Protein AF-A0AAD9LD49-F1 (afdb_monomer)

Organism: NCBI:txid4793

pLDDT: mean 82.66, std 18.02, range [29.33, 96.19]

Structure (mmCIF, N/CA/C/O backbone):
data_AF-A0AAD9LD49-F1
#
_entry.id   AF-A0AAD9LD49-F1
#
loop_
_atom_site.group_PDB
_atom_site.id
_atom_site.type_symbol
_atom_site.label_atom_id
_atom_site.label_alt_id
_atom_site.label_comp_id
_atom_site.label_asym_id
_atom_site.label_entity_id
_atom_site.label_seq_id
_atom_site.pdbx_PDB_ins_code
_atom_site.Cartn_x
_atom_site.Cartn_y
_atom_site.Cartn_z
_atom_site.occupancy
_atom_site.B_iso_or_equiv
_atom_site.auth_seq_id
_atom_site.auth_comp_id
_atom_site.auth_asym_id
_atom_site.auth_atom_id
_atom_site.pdbx_PDB_model_num
ATOM 1 N N . MET A 1 1 ? -60.748 -1.758 44.533 1.00 43.50 1 MET A N 1
ATOM 2 C CA . MET A 1 1 ? -60.976 -0.618 45.444 1.00 43.50 1 MET A CA 1
ATOM 3 C C . MET A 1 1 ? -60.502 0.637 44.738 1.00 43.50 1 MET A C 1
ATOM 5 O O . MET A 1 1 ? -59.311 0.810 44.526 1.00 43.50 1 MET A O 1
ATOM 9 N N . THR A 1 2 ? -61.450 1.432 44.261 1.00 37.53 2 THR A N 1
ATOM 10 C CA . THR A 1 2 ? -61.246 2.637 43.449 1.00 37.53 2 THR A CA 1
ATOM 11 C C . THR A 1 2 ? -62.149 3.744 43.981 1.00 37.53 2 THR A C 1
ATOM 13 O O . THR A 1 2 ? -63.220 3.439 44.501 1.00 37.53 2 THR A O 1
ATOM 16 N N . LYS A 1 3 ? -61.736 4.989 43.680 1.00 31.00 3 LYS A N 1
ATOM 17 C CA . LYS A 1 3 ? -62.396 6.312 43.838 1.00 31.00 3 LYS A CA 1
ATOM 18 C C . LYS A 1 3 ? -61.985 7.036 45.134 1.00 31.00 3 LYS A C 1
ATOM 20 O O . LYS A 1 3 ? -62.147 6.483 46.208 1.00 31.00 3 LYS A O 1
ATOM 25 N N . ARG A 1 4 ? -61.182 8.116 45.064 1.00 35.34 4 ARG A N 1
ATOM 26 C CA . ARG A 1 4 ? -61.432 9.527 44.629 1.00 35.34 4 ARG A CA 1
ATOM 27 C C . ARG A 1 4 ? -62.441 10.275 45.516 1.00 35.34 4 ARG A C 1
ATOM 29 O O . ARG A 1 4 ? -63.457 9.679 45.845 1.00 35.34 4 ARG A O 1
ATOM 36 N N .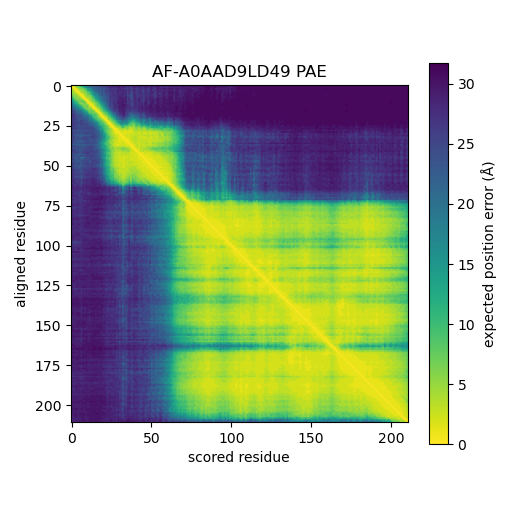 VAL A 1 5 ? -62.182 11.591 45.676 1.00 36.59 5 VAL A N 1
ATOM 37 C CA . VAL A 1 5 ? -63.105 12.772 45.728 1.00 36.59 5 VAL A CA 1
ATOM 38 C C . VAL A 1 5 ? -62.800 13.693 46.949 1.00 36.59 5 VAL A C 1
ATOM 40 O O . VAL A 1 5 ? -62.926 13.235 48.074 1.00 36.59 5 VAL A O 1
ATOM 43 N N . HIS A 1 6 ? -62.114 14.844 46.728 1.00 29.33 6 HIS A N 1
ATOM 44 C CA . HIS A 1 6 ? -62.531 16.293 46.838 1.00 29.33 6 HIS A CA 1
ATOM 45 C C . HIS A 1 6 ? -62.046 16.973 48.151 1.00 29.33 6 HIS A C 1
ATOM 47 O O . HIS A 1 6 ? -62.009 16.282 49.158 1.00 29.33 6 HIS A O 1
ATOM 53 N N . CYS A 1 7 ? -61.466 18.194 48.223 1.00 38.03 7 CYS A N 1
ATOM 54 C CA . CYS A 1 7 ? -61.910 19.574 47.854 1.00 38.03 7 CYS A CA 1
ATOM 55 C C . CYS A 1 7 ? -63.237 19.926 48.569 1.00 38.03 7 CYS A C 1
ATOM 57 O O . CYS A 1 7 ? -64.164 19.143 48.461 1.00 38.03 7 CYS A O 1
ATOM 59 N N . GLU A 1 8 ? -63.432 20.966 49.382 1.00 34.28 8 GLU A N 1
ATOM 60 C CA . GLU A 1 8 ? -63.038 22.383 49.359 1.00 34.28 8 GLU A CA 1
ATOM 61 C C . GLU A 1 8 ? -63.347 23.036 50.739 1.00 34.28 8 GLU A C 1
ATOM 63 O O . GLU A 1 8 ? -64.074 22.466 51.546 1.00 34.28 8 GLU A O 1
ATOM 68 N N . GLU A 1 9 ? -62.762 24.221 50.952 1.00 36.53 9 GLU A N 1
ATOM 69 C CA . GLU A 1 9 ? -63.248 25.437 51.650 1.00 36.53 9 GLU A CA 1
ATOM 70 C C . GLU A 1 9 ? -64.054 25.390 52.967 1.00 36.53 9 GLU A C 1
ATOM 72 O O . GLU A 1 9 ? -65.154 24.855 53.030 1.00 36.53 9 GLU A O 1
ATOM 77 N N . THR A 1 10 ? -63.613 26.173 53.970 1.00 31.11 10 THR A N 1
ATOM 78 C CA . THR A 1 10 ? -64.423 27.276 54.552 1.00 31.11 10 THR A CA 1
ATOM 79 C C . THR A 1 10 ? -63.599 28.228 55.437 1.00 31.11 10 THR A C 1
ATOM 81 O O . THR A 1 10 ? -62.555 27.873 55.978 1.00 31.11 10 THR A O 1
ATOM 84 N N . SER A 1 11 ? -64.084 29.465 55.521 1.00 35.72 11 SER A N 1
ATOM 85 C CA . SER A 1 11 ? -63.465 30.723 55.965 1.00 35.72 11 SER A CA 1
ATOM 86 C C . SER A 1 11 ? -64.097 31.323 57.246 1.00 35.72 11 SER A C 1
ATOM 88 O O . SER A 1 11 ? -65.170 30.877 57.642 1.00 35.72 11 SER A O 1
ATOM 90 N N . PHE A 1 12 ? -63.483 32.414 57.765 1.00 30.61 12 PHE A N 1
ATOM 91 C CA . PHE A 1 12 ? -63.918 33.393 58.811 1.00 30.61 12 PHE A CA 1
ATOM 92 C C . PHE A 1 12 ? -63.753 32.950 60.296 1.00 30.61 12 PHE A C 1
ATOM 94 O O . PHE A 1 12 ? -64.023 31.801 60.609 1.00 30.61 12 PHE A O 1
ATOM 101 N N . ASN A 1 13 ? -63.339 33.763 61.291 1.00 32.81 13 ASN A N 1
ATOM 102 C CA . ASN A 1 13 ? -63.049 35.205 61.389 1.00 32.81 13 ASN A CA 1
ATOM 103 C C . ASN A 1 13 ? -62.205 35.563 62.649 1.00 32.81 13 ASN A C 1
ATOM 105 O O . ASN A 1 13 ? -62.228 34.808 63.616 1.00 32.81 13 ASN A O 1
ATOM 109 N N . ASP A 1 14 ? -61.577 36.749 62.596 1.00 30.56 14 ASP A N 1
ATOM 110 C CA . ASP A 1 14 ? -61.210 37.730 63.650 1.00 30.56 14 ASP A CA 1
ATOM 111 C C . ASP A 1 14 ? -60.342 37.371 64.879 1.00 30.56 14 ASP A C 1
ATOM 113 O O . ASP A 1 14 ? -60.613 36.434 65.626 1.00 30.56 14 ASP A O 1
ATOM 117 N N . GLY A 1 15 ? -59.368 38.253 65.163 1.00 29.84 15 GLY A N 1
ATOM 118 C CA . GLY A 1 15 ? -58.825 38.452 66.514 1.00 29.84 15 GLY A CA 1
ATOM 119 C C . GLY A 1 15 ? -57.314 38.675 66.623 1.00 29.84 15 GLY A C 1
ATOM 120 O O . GLY A 1 15 ? -56.573 37.726 66.847 1.00 29.84 15 GLY A O 1
ATOM 121 N N . ASP A 1 16 ? -56.928 39.948 66.550 1.00 32.34 16 ASP A N 1
ATOM 122 C CA . ASP A 1 16 ? -55.874 40.618 67.326 1.00 32.34 16 ASP A CA 1
ATOM 123 C C . ASP A 1 16 ? -54.371 40.336 67.128 1.00 32.34 16 ASP A C 1
ATOM 125 O O . ASP A 1 16 ? -53.864 39.226 66.981 1.00 32.34 16 ASP A O 1
ATOM 129 N N . GLU A 1 17 ? -53.669 41.470 67.149 1.00 46.03 17 GLU A N 1
ATOM 130 C CA . GLU A 1 17 ? -52.233 41.691 67.115 1.00 46.03 17 GLU A CA 1
ATOM 131 C C . GLU A 1 17 ? -51.462 40.841 68.136 1.00 46.03 17 GLU A C 1
ATOM 133 O O . GLU A 1 17 ? -51.660 40.973 69.339 1.00 46.03 17 GLU A O 1
ATOM 138 N N . ASP A 1 18 ? -50.462 40.090 67.668 1.00 37.72 18 ASP A N 1
ATOM 139 C CA . ASP A 1 18 ? -49.132 40.178 68.273 1.00 37.72 18 ASP A CA 1
ATOM 140 C C . ASP A 1 18 ? -48.055 39.790 67.249 1.00 37.72 18 ASP A C 1
ATOM 142 O O . ASP A 1 18 ? -48.157 38.804 66.511 1.00 37.72 18 ASP A O 1
ATOM 146 N N . SER A 1 19 ? -47.022 40.617 67.156 1.00 40.56 19 SER A N 1
ATOM 147 C CA . SER A 1 19 ? -45.963 40.489 66.156 1.00 40.56 19 SER A CA 1
ATOM 148 C C . SER A 1 19 ? -45.103 39.246 66.428 1.00 40.56 19 SER A C 1
ATOM 150 O O . SER A 1 19 ? -44.568 39.105 67.528 1.00 40.56 19 SER A O 1
ATOM 152 N N . PRO A 1 20 ? -44.860 38.346 65.452 1.00 47.12 20 PRO A N 1
ATOM 153 C CA . PRO A 1 20 ? -43.966 37.221 65.679 1.00 47.12 20 PRO A CA 1
ATOM 154 C C . PRO A 1 20 ? -42.505 37.707 65.723 1.00 47.12 20 PRO A C 1
ATOM 156 O O . PRO A 1 20 ? -42.099 38.536 64.903 1.00 47.12 20 PRO A O 1
ATOM 159 N N . PRO A 1 21 ? -41.668 37.168 66.629 1.00 47.25 21 PRO A N 1
ATOM 160 C CA . PRO A 1 21 ? -40.285 37.594 66.763 1.00 47.25 21 PRO A CA 1
ATOM 161 C C . PRO A 1 21 ? -39.525 37.286 65.471 1.00 47.25 21 PRO A C 1
ATOM 163 O O . PRO A 1 21 ? -39.569 36.164 64.955 1.00 47.25 21 PRO A O 1
ATOM 166 N N . VAL A 1 22 ? -38.819 38.294 64.954 1.00 47.44 22 VAL A N 1
ATOM 167 C CA . VAL A 1 22 ? -37.958 38.206 63.769 1.00 47.44 22 VAL A CA 1
ATOM 168 C C . VAL A 1 22 ? -36.986 37.034 63.947 1.00 47.44 22 VAL A C 1
ATOM 170 O O . VAL A 1 22 ? -36.012 37.106 64.696 1.00 47.44 22 VAL A O 1
ATOM 173 N N . LYS A 1 23 ? -37.260 35.916 63.265 1.00 57.28 23 LYS A N 1
ATOM 174 C CA . LYS A 1 23 ? -36.370 34.751 63.234 1.00 57.28 23 LYS A CA 1
ATOM 175 C C . LYS A 1 23 ? -35.132 35.139 62.435 1.00 57.28 23 LYS A C 1
ATOM 177 O O . LYS A 1 23 ? -35.163 35.125 61.207 1.00 57.28 23 LYS A O 1
ATOM 182 N N . ILE A 1 24 ? -34.050 35.479 63.133 1.00 56.12 24 ILE A N 1
ATOM 183 C CA . ILE A 1 24 ? -32.734 35.712 62.529 1.00 56.12 24 ILE A CA 1
ATOM 184 C C . ILE A 1 24 ? -32.408 34.504 61.628 1.00 56.12 24 ILE A C 1
ATOM 186 O O . ILE A 1 24 ? -32.430 33.363 62.114 1.00 56.12 24 ILE A O 1
ATOM 190 N N . PRO A 1 25 ? -32.156 34.700 60.319 1.00 63.22 25 PRO A N 1
ATOM 191 C CA . PRO A 1 25 ? -31.882 33.590 59.423 1.00 63.22 25 PRO A CA 1
ATOM 192 C C . PRO A 1 25 ? -30.621 32.856 59.880 1.00 63.22 25 PRO A C 1
ATOM 194 O O . PRO A 1 25 ? -29.579 33.457 60.139 1.00 63.22 25 PRO A O 1
ATOM 197 N N . LYS A 1 26 ? -30.727 31.527 60.003 1.00 70.00 26 LYS A N 1
ATOM 198 C CA . LYS A 1 26 ? -29.599 30.670 60.383 1.00 70.00 26 LYS A CA 1
ATOM 199 C C . LYS A 1 26 ? -28.458 30.895 59.384 1.00 70.00 26 LYS A C 1
ATOM 201 O O . LYS A 1 26 ? -28.734 30.900 58.183 1.00 70.00 26 LYS A O 1
ATOM 206 N N . PRO A 1 27 ? -27.200 31.022 59.839 1.00 74.62 27 PRO A N 1
ATOM 207 C CA . PRO A 1 27 ? -26.078 31.200 58.933 1.00 74.62 27 PRO A CA 1
ATOM 208 C C . PRO A 1 27 ? -26.039 30.040 57.931 1.00 74.62 27 PRO A C 1
ATOM 210 O O . PRO A 1 27 ? -26.163 28.860 58.289 1.00 74.62 27 PRO A O 1
ATOM 213 N N . THR A 1 28 ? -25.940 30.404 56.656 1.00 85.31 28 THR A N 1
ATOM 214 C CA . THR A 1 28 ? -25.817 29.477 55.535 1.00 85.31 28 THR A CA 1
ATOM 215 C C . THR A 1 28 ? -24.505 29.739 54.815 1.00 85.31 28 THR A C 1
ATOM 217 O O . THR A 1 28 ? -24.003 30.859 54.794 1.00 85.31 28 THR A O 1
ATOM 220 N N . SER A 1 29 ? -23.926 28.687 54.255 1.00 85.69 29 SER A N 1
ATOM 221 C CA . SER A 1 29 ? -22.701 28.744 53.465 1.00 85.69 29 SER A CA 1
ATOM 222 C C . SER A 1 29 ? -22.892 27.980 52.158 1.00 85.69 29 SER A C 1
ATOM 224 O O . SER A 1 29 ? -23.816 27.173 52.025 1.00 85.69 29 SER A O 1
ATOM 226 N N . ILE A 1 30 ? -22.036 28.251 51.175 1.00 88.88 30 ILE A N 1
ATOM 227 C CA . ILE A 1 30 ? -22.062 27.606 49.858 1.00 88.88 30 ILE A CA 1
ATOM 228 C C . ILE A 1 30 ? -21.032 26.474 49.849 1.00 88.88 30 ILE A C 1
ATOM 230 O O . ILE A 1 30 ? -19.918 26.632 50.340 1.00 88.88 30 ILE A O 1
ATOM 234 N N . CYS A 1 31 ? -21.402 25.311 49.315 1.00 89.12 31 CYS A N 1
ATOM 235 C CA . CYS A 1 31 ? -20.463 24.211 49.129 1.00 89.12 31 CYS A CA 1
ATOM 236 C C . CYS A 1 31 ? -19.524 24.480 47.947 1.00 89.12 31 CYS A C 1
ATOM 238 O O . CYS A 1 31 ? -19.987 24.615 46.818 1.00 89.12 31 CYS A O 1
ATOM 240 N N . GLU A 1 32 ? -18.216 24.422 48.183 1.00 86.56 32 GLU A N 1
ATOM 241 C CA . GLU A 1 32 ? -17.156 24.639 47.181 1.00 86.56 32 GLU A CA 1
ATOM 242 C C . GLU A 1 32 ? -17.148 23.613 46.032 1.00 86.56 32 GLU A C 1
ATOM 244 O O . GLU A 1 32 ? -16.591 23.870 44.969 1.00 86.56 32 GLU A O 1
ATOM 249 N N . TYR A 1 33 ? -17.767 22.442 46.221 1.00 86.00 33 TYR A N 1
ATOM 250 C CA . TYR A 1 33 ? -17.743 21.351 45.238 1.00 86.00 33 TYR A CA 1
ATOM 251 C C . TYR A 1 33 ? -18.981 21.300 44.335 1.00 86.00 33 TYR A C 1
ATOM 253 O O . TYR A 1 33 ? -18.919 20.726 43.251 1.00 86.00 33 TYR A O 1
ATOM 261 N N . CYS A 1 34 ? -20.123 21.834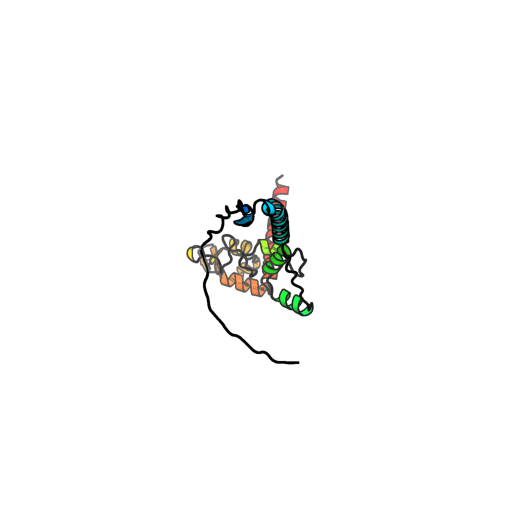 44.781 1.00 89.75 34 CYS A N 1
ATOM 262 C CA . CYS A 1 34 ? -21.375 21.776 44.012 1.00 89.75 34 CYS A CA 1
ATOM 263 C C . CYS A 1 34 ? -22.171 23.085 43.982 1.00 89.75 34 CYS A C 1
ATOM 265 O O . CYS A 1 34 ? -23.272 23.100 43.435 1.00 89.75 34 CYS A O 1
ATOM 267 N N . ASN A 1 35 ? -21.640 24.157 44.577 1.00 88.19 35 ASN A N 1
ATOM 268 C CA . ASN A 1 35 ? -22.226 25.498 44.632 1.00 88.19 35 ASN A CA 1
ATOM 269 C C . ASN A 1 35 ? -23.646 25.567 45.223 1.00 88.19 35 ASN A C 1
ATOM 271 O O . ASN A 1 35 ? -24.373 26.529 44.996 1.00 88.19 35 ASN A O 1
ATOM 275 N N . LYS A 1 36 ? -24.058 24.556 46.000 1.00 87.81 36 LYS A N 1
ATOM 276 C CA . LYS A 1 36 ? -25.348 24.544 46.706 1.00 87.81 36 LYS A CA 1
ATOM 277 C C . LYS A 1 36 ? -25.216 25.140 48.107 1.00 87.81 36 LYS A C 1
ATOM 279 O O . LYS A 1 36 ? -24.205 24.928 48.779 1.00 87.81 36 LYS A O 1
ATOM 284 N N . THR A 1 37 ? -26.256 25.841 48.547 1.00 88.19 37 THR A N 1
ATOM 285 C CA . THR A 1 37 ? -26.320 26.501 49.858 1.00 88.19 37 THR A CA 1
ATOM 286 C C . THR A 1 37 ? -26.820 25.540 50.936 1.00 88.19 37 THR A C 1
ATOM 288 O O . THR A 1 37 ? -27.847 24.885 50.762 1.00 88.19 37 THR A O 1
ATOM 291 N N . PHE A 1 38 ? -26.120 25.469 52.069 1.00 88.38 38 PHE A N 1
ATOM 292 C CA . PHE A 1 38 ? -26.496 24.643 53.220 1.00 88.38 38 PHE A CA 1
ATOM 293 C C . PHE A 1 38 ? -26.403 25.443 54.519 1.00 88.38 38 PHE A C 1
ATOM 295 O O . PHE A 1 38 ? -25.601 26.363 54.645 1.00 88.38 38 PHE A O 1
ATOM 302 N N . THR A 1 39 ? -27.193 25.066 55.526 1.00 86.50 39 THR A N 1
ATOM 303 C CA . THR A 1 39 ? -27.037 25.597 56.892 1.00 86.50 39 THR A CA 1
ATOM 304 C C . THR A 1 39 ? -25.669 25.220 57.462 1.00 86.50 39 THR A C 1
ATOM 306 O O . THR A 1 39 ? -25.231 24.085 57.244 1.00 86.50 39 THR A O 1
ATOM 309 N N . SER A 1 40 ? -25.051 26.083 58.276 1.00 79.00 40 SER A N 1
ATOM 310 C CA . SER A 1 40 ? -23.715 25.833 58.849 1.00 79.00 40 SER A CA 1
ATOM 311 C C . SER A 1 40 ? -23.589 24.477 59.559 1.00 79.00 40 SER A C 1
ATOM 313 O O . SER A 1 40 ? -22.572 23.802 59.427 1.00 79.00 40 SER A O 1
ATOM 315 N N . ARG A 1 41 ? -24.651 24.009 60.235 1.00 79.62 41 ARG A N 1
ATOM 316 C CA . ARG A 1 41 ? -24.677 22.702 60.926 1.00 79.62 41 ARG A CA 1
ATOM 317 C C . ARG A 1 41 ? -24.622 21.497 59.970 1.00 79.62 41 ARG A C 1
ATOM 319 O O . ARG A 1 41 ? -24.142 20.438 60.355 1.00 79.62 41 ARG A O 1
ATOM 326 N N . GLY A 1 42 ? -25.114 21.647 58.739 1.00 83.75 42 GLY A N 1
ATOM 327 C CA . GLY A 1 42 ? -25.161 20.589 57.720 1.00 83.75 42 GLY A CA 1
ATOM 328 C C . GLY A 1 42 ? -23.996 20.610 56.724 1.00 83.75 42 GLY A C 1
ATOM 329 O O . GLY A 1 42 ? -23.794 19.627 56.006 1.00 83.75 42 GLY A O 1
ATOM 330 N N . MET A 1 43 ? -23.217 21.697 56.685 1.00 85.94 43 MET A N 1
ATOM 331 C CA . MET A 1 43 ? -22.183 21.916 55.668 1.00 85.94 43 MET A CA 1
ATOM 332 C C . MET A 1 43 ? -21.042 20.894 55.742 1.00 85.94 43 MET A C 1
ATOM 334 O O . MET A 1 43 ? -20.665 20.314 54.727 1.00 85.94 43 MET A O 1
ATOM 338 N N . SER A 1 44 ? -20.539 20.594 56.941 1.00 84.00 44 SER A N 1
ATOM 339 C CA . SER A 1 44 ? -19.408 19.669 57.128 1.00 84.00 44 SER A CA 1
ATOM 340 C C . SER A 1 44 ? -19.733 18.225 56.718 1.00 84.00 44 SER A C 1
ATOM 342 O O . SER A 1 44 ? -18.888 17.496 56.191 1.00 84.00 44 SER A O 1
ATOM 344 N N . LEU A 1 45 ? -20.975 17.779 56.933 1.00 87.56 45 LEU A N 1
ATOM 345 C CA . LEU A 1 45 ? -21.435 16.468 56.473 1.00 87.56 45 LEU A CA 1
ATOM 346 C C . LEU A 1 45 ? -21.640 16.458 54.956 1.00 87.56 45 LEU A C 1
ATOM 348 O O . LEU A 1 45 ? -21.265 15.485 54.296 1.00 87.56 45 LEU A O 1
ATOM 352 N N . HIS A 1 46 ? -22.208 17.535 54.409 1.00 90.50 46 HIS A N 1
ATOM 353 C CA . HIS A 1 46 ? -22.398 17.678 52.974 1.00 90.50 46 HIS A CA 1
ATOM 354 C C . HIS A 1 46 ? -21.061 17.683 52.225 1.00 90.50 46 HIS A C 1
ATOM 356 O O . HIS A 1 46 ? -20.895 16.871 51.321 1.00 90.50 46 HIS A O 1
ATOM 362 N N . GLN A 1 47 ? -20.096 18.519 52.621 1.00 89.12 47 GLN A N 1
ATOM 363 C CA . GLN A 1 47 ? -18.789 18.631 51.961 1.00 89.12 47 GLN A CA 1
ATOM 364 C C . GLN A 1 47 ? -18.081 17.278 51.873 1.00 89.12 47 GLN A C 1
ATOM 366 O O . GLN A 1 47 ? -17.631 16.896 50.797 1.00 89.12 47 GLN A O 1
ATOM 371 N N . ARG A 1 48 ? -18.073 16.492 52.960 1.00 88.25 48 ARG A N 1
ATOM 372 C CA . ARG A 1 48 ? -17.490 15.139 52.953 1.00 88.25 48 ARG A CA 1
ATOM 373 C C . ARG A 1 48 ? -18.171 14.205 51.952 1.00 88.25 48 ARG A C 1
ATOM 375 O O . ARG A 1 48 ? -17.491 13.463 51.248 1.00 88.25 48 ARG A O 1
ATOM 382 N N . LYS A 1 49 ? -19.506 14.222 51.874 1.00 90.12 49 LYS A N 1
ATOM 383 C CA . LYS A 1 49 ? -20.256 13.404 50.904 1.00 90.12 49 LYS A CA 1
ATOM 384 C C . LYS A 1 49 ? -20.067 13.904 49.470 1.00 90.12 49 LYS A C 1
ATOM 386 O O . LYS A 1 49 ? -19.930 13.096 48.558 1.00 90.12 49 LYS A O 1
ATOM 391 N N . CYS A 1 50 ? -20.036 15.219 49.282 1.00 90.94 50 CYS A N 1
ATOM 392 C CA . CYS A 1 50 ? -19.874 15.861 47.986 1.00 90.94 50 CYS A CA 1
ATOM 393 C C . CYS A 1 50 ? -18.485 15.591 47.403 1.00 90.94 50 CYS A C 1
ATOM 395 O O . CYS A 1 50 ? -18.380 15.220 46.239 1.00 90.94 50 CYS A O 1
ATOM 397 N N . PHE A 1 51 ? -17.443 15.682 48.232 1.00 89.81 51 PHE A N 1
ATOM 398 C CA . PHE A 1 51 ? -16.076 15.338 47.857 1.00 89.81 51 PHE A CA 1
ATOM 399 C C . PHE A 1 51 ? -15.951 13.863 47.453 1.00 89.81 51 PHE A C 1
ATOM 401 O O . PHE A 1 51 ? -15.458 13.565 46.372 1.00 89.81 51 PHE A O 1
ATOM 408 N N . LYS A 1 52 ? -16.485 12.934 48.263 1.00 90.88 52 LYS A N 1
ATOM 409 C CA . LYS A 1 52 ? -16.473 11.496 47.934 1.00 90.88 52 LYS A CA 1
ATOM 410 C C . LYS A 1 52 ? -17.185 11.181 46.620 1.00 90.88 52 LYS A C 1
ATOM 412 O O . LYS A 1 52 ? -16.709 10.345 45.860 1.00 90.88 52 LYS A O 1
ATOM 417 N N . LYS A 1 53 ? -18.315 11.842 46.353 1.00 90.50 53 LYS A N 1
ATOM 418 C CA . LYS A 1 53 ? -19.026 11.698 45.081 1.00 90.50 53 LYS A CA 1
ATOM 419 C C . LYS A 1 53 ? -18.183 12.224 43.918 1.00 90.50 53 LYS A C 1
ATOM 421 O O . LYS A 1 53 ? -18.053 11.536 42.920 1.00 90.50 53 LYS A O 1
ATOM 426 N N . LEU A 1 54 ? -17.569 13.397 44.068 1.00 88.56 54 LEU A N 1
ATOM 427 C CA . LEU A 1 54 ? -16.710 13.977 43.037 1.00 88.56 54 LEU A CA 1
ATOM 428 C C . LEU A 1 54 ? -15.513 13.072 42.709 1.00 88.56 54 LEU A C 1
ATOM 430 O O . LEU A 1 54 ? -15.185 12.898 41.538 1.00 88.56 54 LEU A O 1
ATOM 434 N N . ASP A 1 55 ? -14.873 12.485 43.721 1.00 87.00 55 ASP A N 1
ATOM 435 C CA . ASP A 1 55 ? -13.773 11.534 43.531 1.00 87.00 55 ASP A CA 1
ATOM 436 C C . ASP A 1 55 ? -14.237 10.244 42.849 1.00 87.00 55 ASP A C 1
ATOM 438 O O . ASP A 1 55 ? -13.558 9.751 41.947 1.00 87.00 55 ASP A O 1
ATOM 442 N N . HIS A 1 56 ? -15.413 9.731 43.218 1.00 87.00 56 HIS A N 1
ATOM 443 C CA . HIS A 1 56 ? -16.029 8.593 42.542 1.00 87.00 56 HIS A CA 1
ATOM 444 C C . HIS A 1 56 ? -16.335 8.906 41.072 1.00 87.00 56 HIS A C 1
ATOM 446 O O . HIS A 1 56 ? -15.921 8.154 40.196 1.00 87.00 56 HIS A O 1
ATOM 452 N N . ASP A 1 57 ? -16.981 10.038 40.786 1.00 84.44 57 ASP A N 1
ATOM 453 C CA . ASP A 1 57 ? -17.342 10.461 39.430 1.00 84.44 57 ASP A CA 1
ATOM 454 C C . ASP A 1 57 ? -16.080 10.689 38.572 1.00 84.44 57 ASP A C 1
ATOM 456 O O . ASP A 1 57 ? -16.025 10.287 37.409 1.00 84.44 57 ASP A O 1
ATOM 460 N N . LYS A 1 58 ? -15.011 11.258 39.154 1.00 82.25 58 LYS A N 1
ATOM 461 C CA . LYS A 1 58 ? -13.694 11.383 38.502 1.00 82.25 58 LYS A CA 1
ATOM 462 C C . LYS A 1 58 ? -13.043 10.024 38.246 1.00 82.25 58 LYS A C 1
ATOM 464 O O . LYS A 1 58 ? -12.423 9.842 37.200 1.00 82.25 58 LYS A O 1
ATOM 469 N N . ALA A 1 59 ? -13.138 9.083 39.182 1.00 81.19 59 ALA A N 1
ATOM 470 C CA . ALA A 1 59 ? -12.611 7.732 39.012 1.00 81.19 59 ALA A CA 1
ATOM 471 C C . ALA A 1 59 ? -13.404 6.942 37.957 1.00 81.19 59 ALA A C 1
ATOM 473 O O . ALA A 1 59 ? -12.814 6.210 37.167 1.00 81.19 59 ALA A O 1
ATOM 474 N N . GLU A 1 60 ? -14.723 7.124 37.902 1.00 78.12 60 GLU A N 1
ATOM 475 C CA . GLU A 1 60 ? -15.604 6.503 36.917 1.00 78.12 60 GLU A CA 1
ATOM 476 C C . GLU A 1 60 ? -15.388 7.085 35.515 1.00 78.12 60 GLU A C 1
ATOM 478 O O . GLU A 1 60 ? -15.262 6.326 34.559 1.00 78.12 60 GLU A O 1
ATOM 483 N N . ALA A 1 61 ? -15.221 8.405 35.386 1.00 71.62 61 ALA A N 1
ATOM 484 C CA . ALA A 1 61 ? -14.870 9.049 34.118 1.00 71.62 61 ALA A CA 1
ATOM 485 C C . ALA A 1 61 ? -13.479 8.635 33.597 1.00 71.62 61 ALA A C 1
ATOM 487 O O . ALA A 1 61 ? -13.254 8.606 32.388 1.00 71.62 61 ALA A O 1
ATOM 488 N N . LYS A 1 62 ? -12.544 8.290 34.496 1.00 69.88 62 LYS A N 1
ATOM 489 C CA . LYS A 1 62 ? -11.215 7.756 34.144 1.00 69.88 62 LYS A CA 1
ATOM 490 C C . LYS A 1 62 ? -11.232 6.285 33.735 1.00 69.88 62 LYS A C 1
ATOM 492 O O . LYS A 1 62 ? -10.255 5.829 33.142 1.00 69.88 62 LYS A O 1
ATOM 497 N N . LYS A 1 63 ? -12.302 5.533 34.020 1.00 67.62 63 LYS A N 1
ATOM 498 C CA . LYS A 1 63 ? -12.483 4.202 33.436 1.00 67.62 63 LYS A CA 1
ATOM 499 C C . LYS A 1 63 ? -12.835 4.406 31.970 1.00 67.62 63 LYS A C 1
ATOM 501 O O . LYS A 1 63 ? -13.990 4.636 31.623 1.00 67.62 63 LYS A O 1
ATOM 506 N N . THR A 1 64 ? -11.832 4.320 31.101 1.00 54.53 64 THR A N 1
ATOM 507 C CA . THR A 1 64 ? -12.027 4.104 29.669 1.00 54.53 64 THR A CA 1
ATOM 508 C C . THR A 1 64 ? -12.993 2.932 29.529 1.00 54.53 64 THR A C 1
ATOM 510 O O . THR A 1 64 ? -12.631 1.787 29.798 1.00 54.53 64 THR A O 1
ATOM 513 N N . LYS A 1 65 ? -14.255 3.212 29.178 1.00 58.84 65 LYS A N 1
ATOM 514 C CA . LYS A 1 65 ? -15.220 2.181 28.797 1.00 58.84 65 LYS A CA 1
ATOM 515 C C . LYS A 1 65 ? -14.680 1.570 27.512 1.00 58.84 65 LYS A C 1
ATOM 517 O O . LYS A 1 65 ? -14.945 2.078 26.427 1.00 58.84 65 LYS A O 1
ATOM 522 N N . GLY A 1 66 ? -13.838 0.549 27.651 1.00 52.75 66 GLY A N 1
ATOM 523 C CA . GLY A 1 66 ? -13.360 -0.242 26.534 1.00 52.75 66 GLY A CA 1
ATOM 524 C C . GLY A 1 66 ? -14.583 -0.834 25.860 1.00 52.75 66 GLY A C 1
ATOM 525 O O . GLY A 1 66 ? -15.201 -1.753 26.393 1.00 52.75 66 GLY A O 1
ATOM 526 N N . TYR A 1 67 ? -14.983 -0.255 24.732 1.00 56.41 67 TYR A N 1
ATOM 527 C CA . TYR A 1 67 ? -15.977 -0.859 23.866 1.00 56.41 67 TYR A CA 1
ATOM 528 C C . TYR A 1 67 ? -15.361 -2.153 23.344 1.00 56.41 67 TYR A C 1
ATOM 530 O O . TYR A 1 67 ? -14.522 -2.137 22.446 1.00 56.41 67 TYR A O 1
ATOM 538 N N . LYS A 1 68 ? -15.736 -3.277 23.954 1.00 56.12 68 LYS A N 1
ATOM 539 C CA . LYS A 1 68 ? -15.413 -4.596 23.428 1.00 56.12 68 LYS A CA 1
ATOM 540 C C . LYS A 1 68 ? -16.399 -4.860 22.295 1.00 56.12 68 LYS A C 1
ATOM 542 O O . LYS A 1 68 ? -17.539 -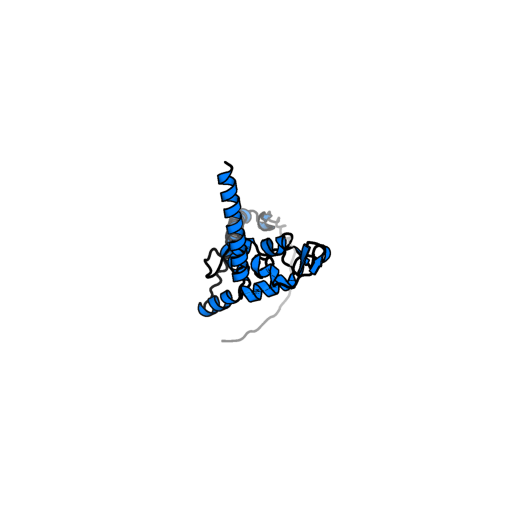5.243 22.546 1.00 56.12 68 LYS A O 1
ATOM 547 N N . PHE A 1 69 ? -15.987 -4.582 21.060 1.00 57.00 69 PHE A N 1
ATOM 548 C CA . PHE A 1 69 ? -16.717 -5.047 19.886 1.00 57.00 69 PHE A CA 1
ATOM 549 C C . PHE A 1 69 ? -16.666 -6.578 19.893 1.00 57.00 69 PHE A C 1
ATOM 551 O O . PHE A 1 69 ? -15.645 -7.174 19.571 1.00 57.00 69 PHE A O 1
ATOM 558 N N . CYS A 1 70 ? -17.742 -7.219 20.341 1.00 62.81 70 CYS A N 1
ATOM 559 C CA . CYS A 1 70 ? -17.898 -8.661 20.220 1.00 62.81 70 CYS A CA 1
ATOM 560 C C . CYS A 1 70 ? -18.543 -8.944 18.865 1.00 62.81 70 CYS A C 1
ATOM 562 O O . CYS A 1 70 ? -19.746 -8.732 18.698 1.00 62.81 70 CYS A O 1
ATOM 564 N N . PHE A 1 71 ? -17.762 -9.424 17.900 1.00 63.31 71 PHE A N 1
ATOM 565 C CA . PHE A 1 71 ? -18.338 -10.054 16.720 1.00 63.31 71 PHE A CA 1
ATOM 566 C C . PHE A 1 71 ? -18.936 -11.389 17.167 1.00 63.31 71 PHE A C 1
ATOM 568 O O . PHE A 1 71 ? -18.219 -12.323 17.505 1.00 63.31 71 PHE A O 1
ATOM 575 N N . LEU A 1 72 ? -20.265 -11.454 17.254 1.00 68.62 72 LEU A N 1
ATOM 576 C CA . LEU A 1 72 ? -20.987 -12.643 17.730 1.00 68.62 72 LEU A CA 1
ATOM 577 C C . LEU A 1 72 ? -20.898 -13.825 16.752 1.00 68.62 72 LEU A C 1
ATOM 579 O O . LEU A 1 72 ? -21.246 -14.945 17.111 1.00 68.62 72 LEU A O 1
ATOM 583 N N . ASN A 1 73 ? -20.457 -13.568 15.521 1.00 83.06 73 ASN A N 1
ATOM 584 C CA . ASN A 1 73 ? -20.310 -14.559 14.472 1.00 83.06 73 ASN A CA 1
ATOM 585 C C . ASN A 1 73 ? -18.920 -14.420 13.839 1.00 83.06 73 ASN A C 1
ATOM 587 O O . ASN A 1 73 ? -18.632 -13.424 13.175 1.00 83.06 73 ASN A O 1
ATOM 591 N N . GLU A 1 74 ? -18.083 -15.432 14.057 1.00 84.00 74 GLU A N 1
ATOM 592 C CA . GLU A 1 74 ? -16.711 -15.509 13.551 1.00 84.00 74 GLU A CA 1
ATOM 593 C C . GLU A 1 74 ? -16.666 -15.493 12.018 1.00 84.00 74 GLU A C 1
ATOM 595 O O . GLU A 1 74 ? -15.865 -14.775 11.434 1.00 84.00 74 GLU A O 1
ATOM 600 N N . SER A 1 75 ? -17.609 -16.154 11.340 1.00 87.19 75 SER A N 1
ATOM 601 C CA . SER A 1 75 ? -17.685 -16.114 9.874 1.00 87.19 75 SER A CA 1
ATOM 602 C C . SER A 1 75 ? -17.987 -14.711 9.344 1.00 87.19 75 SER A C 1
ATOM 604 O O . SER A 1 75 ? -17.405 -14.303 8.344 1.00 87.19 75 SER A O 1
ATOM 606 N N . VAL A 1 76 ? -18.862 -13.954 10.013 1.00 86.69 76 VAL A N 1
ATOM 607 C CA . VAL A 1 76 ? -19.150 -12.562 9.624 1.00 86.69 76 VAL A CA 1
ATOM 608 C C . VAL A 1 76 ? -17.938 -11.669 9.880 1.00 86.69 76 VAL A C 1
ATOM 610 O O . VAL A 1 76 ? -17.674 -10.763 9.096 1.00 86.69 76 VAL A O 1
ATOM 613 N N . HIS A 1 77 ? -17.197 -11.917 10.960 1.00 85.88 77 HIS A N 1
ATOM 614 C CA . HIS A 1 77 ? -15.962 -11.198 11.248 1.00 85.88 77 HIS A CA 1
ATOM 615 C C . HIS A 1 77 ? -14.920 -11.409 10.150 1.00 85.88 77 HIS A C 1
ATOM 617 O O . HIS A 1 77 ? -14.455 -10.429 9.574 1.00 85.88 77 HIS A O 1
ATOM 623 N N . GLU A 1 78 ? -14.620 -12.662 9.807 1.00 88.12 78 GLU A N 1
ATOM 624 C CA . GLU A 1 78 ? -13.652 -12.984 8.754 1.00 88.12 78 GLU A CA 1
ATOM 625 C C . GLU A 1 78 ? -14.073 -12.426 7.393 1.00 88.12 78 GLU A C 1
ATOM 627 O O . GLU A 1 78 ? -13.259 -11.857 6.663 1.00 88.12 78 GLU A O 1
ATOM 632 N N . GLU A 1 79 ? -15.368 -12.490 7.081 1.00 90.94 79 GLU A N 1
ATOM 633 C CA . GLU A 1 79 ? -15.919 -11.891 5.869 1.00 90.94 79 GLU A CA 1
ATOM 634 C C . GLU A 1 79 ? -15.696 -10.370 5.849 1.00 90.94 79 GLU A C 1
ATOM 636 O O . GLU A 1 79 ? -15.214 -9.835 4.852 1.00 90.94 79 GLU A O 1
ATOM 641 N N . ILE A 1 80 ? -15.945 -9.664 6.959 1.00 89.62 80 ILE A N 1
ATOM 642 C CA . ILE A 1 80 ? -15.661 -8.225 7.079 1.00 89.62 80 ILE A CA 1
ATOM 643 C C . ILE A 1 80 ? -14.169 -7.948 6.884 1.00 89.62 80 ILE A C 1
ATOM 645 O O . ILE A 1 80 ? -13.819 -7.042 6.123 1.00 89.62 80 ILE A O 1
ATOM 649 N N . LEU A 1 81 ? -13.295 -8.716 7.543 1.00 90.06 81 LEU A N 1
ATOM 650 C CA . LEU A 1 81 ? -11.846 -8.555 7.422 1.00 90.06 81 LEU A CA 1
ATOM 651 C C . LEU A 1 81 ? -11.368 -8.737 5.978 1.00 90.06 81 LEU A C 1
ATOM 653 O O . LEU A 1 81 ? -10.466 -8.016 5.548 1.00 90.06 81 LEU A O 1
ATOM 657 N N . SER A 1 82 ? -12.001 -9.627 5.208 1.00 90.06 82 SER A N 1
ATOM 658 C CA . SER A 1 82 ? -11.648 -9.892 3.808 1.00 90.06 82 SER A CA 1
ATOM 659 C C . SER A 1 82 ? -11.799 -8.668 2.888 1.00 90.06 82 SER A C 1
ATOM 661 O O . SER A 1 82 ? -11.058 -8.530 1.911 1.00 90.06 82 SER A O 1
ATOM 663 N N . TYR A 1 83 ? -12.704 -7.737 3.220 1.00 90.56 83 TYR A N 1
ATOM 664 C CA . TYR A 1 83 ? -12.900 -6.491 2.469 1.00 90.56 83 TYR A CA 1
ATOM 665 C C . TYR A 1 83 ? -11.891 -5.399 2.835 1.00 90.56 83 TYR A C 1
ATOM 667 O O . TYR A 1 83 ? -11.799 -4.379 2.142 1.00 90.56 83 TYR A O 1
ATOM 675 N N . LEU A 1 84 ? -11.147 -5.567 3.930 1.00 91.69 84 LEU A N 1
ATOM 676 C CA . LEU A 1 84 ? -10.248 -4.539 4.430 1.00 91.69 84 LEU A CA 1
ATOM 677 C C . LEU A 1 84 ? -8.905 -4.559 3.701 1.00 91.69 84 LEU A C 1
ATOM 679 O O . LEU A 1 84 ? -8.309 -5.597 3.421 1.00 91.69 84 LEU A O 1
ATOM 683 N N . SER A 1 85 ? -8.386 -3.360 3.430 1.00 93.31 85 SER A N 1
ATOM 684 C CA . SER A 1 85 ? -7.036 -3.205 2.890 1.00 93.31 85 SER A CA 1
ATOM 685 C C . SER A 1 85 ? -5.984 -3.625 3.921 1.00 93.31 85 SER A C 1
ATOM 687 O O . SER A 1 85 ? -6.203 -3.524 5.132 1.00 93.31 85 SER A O 1
ATOM 689 N N . ASN A 1 86 ? -4.790 -4.002 3.462 1.00 94.56 86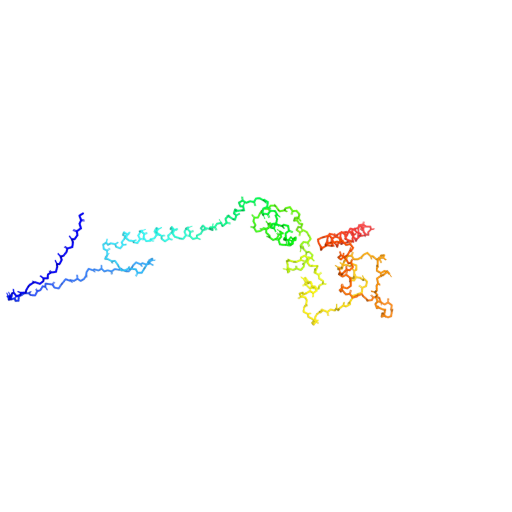 ASN A N 1
ATOM 690 C CA . ASN A 1 86 ? -3.676 -4.327 4.350 1.00 94.56 86 ASN A CA 1
ATOM 691 C C . ASN A 1 86 ? -3.323 -3.154 5.277 1.00 94.56 86 ASN A C 1
ATOM 693 O O . ASN A 1 86 ? -3.013 -3.349 6.452 1.00 94.56 86 ASN A O 1
ATOM 697 N N . GLN A 1 87 ? -3.386 -1.919 4.770 1.00 93.62 87 GLN A N 1
ATOM 698 C CA . GLN A 1 87 ? -3.224 -0.725 5.598 1.00 93.62 87 GLN A CA 1
ATOM 699 C C . GLN A 1 87 ? -4.273 -0.615 6.703 1.00 93.62 87 GLN A C 1
ATOM 701 O O . GLN A 1 87 ? -3.927 -0.237 7.823 1.00 93.62 87 GLN A O 1
ATOM 706 N N . THR A 1 88 ? -5.534 -0.903 6.387 1.00 92.88 88 THR A N 1
ATOM 707 C CA . THR A 1 88 ? -6.634 -0.839 7.352 1.00 92.88 88 THR A CA 1
ATOM 708 C C . THR A 1 88 ? -6.436 -1.895 8.434 1.00 92.88 88 THR A C 1
ATOM 710 O O . THR A 1 88 ? -6.426 -1.543 9.612 1.00 92.88 88 THR A O 1
ATOM 713 N N . LEU A 1 89 ? -6.134 -3.138 8.045 1.00 93.56 89 LEU A N 1
ATOM 714 C CA . LEU A 1 89 ? -5.802 -4.223 8.975 1.00 93.56 89 LEU A CA 1
ATOM 715 C C . LEU A 1 89 ? -4.592 -3.876 9.851 1.00 93.56 89 LEU A C 1
ATOM 717 O O . LEU A 1 89 ? -4.645 -4.022 11.066 1.00 93.56 89 LEU A O 1
ATOM 721 N N . THR A 1 90 ? -3.531 -3.304 9.272 1.00 93.56 90 THR A N 1
ATOM 722 C CA . THR A 1 90 ? -2.340 -2.868 10.027 1.00 93.56 90 THR A CA 1
ATOM 723 C C . THR A 1 90 ? -2.679 -1.801 11.072 1.00 93.56 90 THR A C 1
ATOM 725 O O . THR A 1 90 ? -2.133 -1.803 12.178 1.00 93.56 90 THR A O 1
ATOM 728 N N . LYS A 1 91 ? -3.570 -0.859 10.739 1.00 91.75 91 LYS A N 1
ATOM 729 C CA . LYS A 1 91 ? -4.029 0.159 11.692 1.00 91.75 91 LYS A CA 1
ATOM 730 C C . LYS A 1 91 ? -4.909 -0.453 12.777 1.00 91.75 91 LYS A C 1
ATOM 732 O O . LYS A 1 91 ? -4.697 -0.128 13.941 1.00 91.75 91 LYS A O 1
ATOM 737 N N . MET A 1 92 ? -5.838 -1.338 12.414 1.00 90.44 92 MET A N 1
ATOM 738 C CA . MET A 1 92 ? -6.686 -2.055 13.371 1.00 90.44 92 MET A CA 1
ATOM 739 C C . MET A 1 92 ? -5.845 -2.872 14.349 1.00 90.44 92 MET A C 1
ATOM 741 O O . MET A 1 92 ? -5.965 -2.654 15.548 1.00 90.44 92 MET A O 1
ATOM 745 N N . GLN A 1 93 ? -4.903 -3.677 13.854 1.00 92.00 93 GLN A N 1
ATOM 746 C CA . GLN A 1 93 ? -3.922 -4.424 14.651 1.00 92.00 93 GLN A CA 1
ATOM 747 C C . GLN A 1 93 ? -3.208 -3.543 15.675 1.00 92.00 93 GLN A C 1
ATOM 749 O O . GLN A 1 93 ? -3.056 -3.906 16.836 1.00 92.00 93 GLN A O 1
ATOM 754 N N . ARG A 1 94 ? -2.784 -2.342 15.271 1.00 89.88 94 ARG A N 1
ATOM 755 C CA . ARG A 1 94 ? -2.112 -1.405 16.176 1.00 89.88 94 ARG A CA 1
ATOM 756 C C . ARG A 1 94 ? -3.047 -0.830 17.247 1.00 89.88 94 ARG A C 1
ATOM 758 O O . ARG A 1 94 ? -2.574 -0.498 18.329 1.00 89.88 94 ARG A O 1
ATOM 765 N N . ILE A 1 95 ? -4.326 -0.637 16.928 1.00 89.12 95 ILE A N 1
ATOM 766 C CA . ILE A 1 95 ? -5.316 -0.060 17.847 1.00 89.12 95 ILE A CA 1
ATOM 767 C C . ILE A 1 95 ? -5.808 -1.113 18.839 1.00 89.12 95 ILE A C 1
ATOM 769 O O . ILE A 1 95 ? -5.884 -0.822 20.029 1.00 89.12 95 ILE A O 1
ATOM 773 N N . THR A 1 96 ? -6.152 -2.307 18.357 1.00 87.50 96 THR A N 1
ATOM 774 C CA . THR A 1 96 ? -6.741 -3.358 19.192 1.00 87.50 96 THR A CA 1
ATOM 775 C C . THR A 1 96 ? -5.683 -4.219 19.877 1.00 87.50 96 THR A C 1
ATOM 777 O O . THR A 1 96 ? -5.938 -4.759 20.946 1.00 87.50 96 THR A O 1
ATOM 780 N N . GLY A 1 97 ? -4.475 -4.295 19.308 1.00 87.12 97 GLY A N 1
ATOM 781 C CA . GLY A 1 97 ? -3.419 -5.202 19.757 1.00 87.12 97 GLY A CA 1
ATOM 782 C C . GLY A 1 97 ? -3.595 -6.637 19.251 1.00 87.12 97 GLY A C 1
ATOM 783 O O . GLY A 1 97 ? -2.722 -7.465 19.501 1.00 87.12 97 GLY A O 1
ATOM 784 N N . ASP A 1 98 ? -4.681 -6.920 18.527 1.00 87.75 98 ASP A N 1
ATOM 785 C CA . ASP A 1 98 ? -4.974 -8.248 17.992 1.00 87.75 98 ASP A CA 1
ATOM 786 C C . ASP A 1 98 ? -4.122 -8.562 16.765 1.00 87.75 98 ASP A C 1
ATOM 788 O O . ASP A 1 98 ? -3.676 -7.672 16.037 1.00 87.75 98 ASP A O 1
ATOM 792 N N . HIS A 1 99 ? -3.927 -9.850 16.510 1.00 89.31 99 HIS A N 1
ATOM 793 C CA . HIS A 1 99 ? -3.294 -10.320 15.289 1.00 89.31 99 HIS A CA 1
ATOM 794 C C . HIS A 1 99 ? -4.358 -10.601 14.229 1.00 89.31 99 HIS A C 1
ATOM 796 O O . HIS A 1 99 ? -5.244 -11.416 14.466 1.00 89.31 99 HIS A O 1
ATOM 802 N N . TYR A 1 100 ? -4.262 -9.942 13.073 1.00 90.19 100 TYR A N 1
ATOM 803 C CA . TYR A 1 100 ? -5.170 -10.178 11.950 1.00 90.19 100 TYR A CA 1
ATOM 804 C C . TYR A 1 100 ? -4.455 -10.938 10.837 1.00 90.19 100 TYR A C 1
ATOM 806 O O . TYR A 1 100 ? -3.372 -10.535 10.393 1.00 90.19 100 TYR A O 1
ATOM 814 N N . ASP A 1 101 ? -5.082 -12.003 10.346 1.00 86.94 101 ASP A N 1
ATOM 815 C CA . ASP A 1 101 ? -4.519 -12.814 9.275 1.00 86.94 101 ASP A CA 1
ATOM 816 C C . ASP A 1 101 ? -4.334 -12.010 7.985 1.00 86.94 101 ASP A C 1
ATOM 818 O O . ASP A 1 101 ? -5.128 -11.152 7.596 1.00 86.94 101 ASP A O 1
ATOM 822 N N . GLY A 1 102 ? -3.208 -12.255 7.312 1.00 83.62 102 GLY A N 1
ATOM 823 C CA . GLY A 1 102 ? -2.851 -11.544 6.087 1.00 83.62 102 GLY A CA 1
ATOM 824 C C . GLY A 1 102 ? -2.426 -10.083 6.282 1.00 83.62 102 GLY A C 1
ATOM 825 O O . 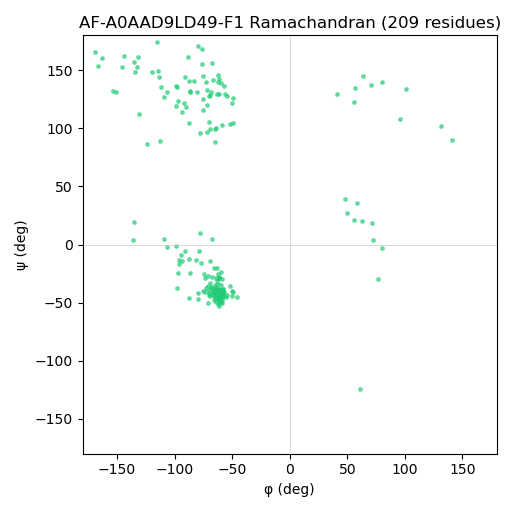GLY A 1 102 ? -2.143 -9.420 5.275 1.00 83.62 102 GLY A O 1
ATOM 826 N N . CYS A 1 103 ? -2.336 -9.596 7.523 1.00 92.25 103 CYS A N 1
ATOM 827 C CA . CYS A 1 103 ? -1.764 -8.300 7.862 1.00 92.25 103 CYS A CA 1
ATOM 828 C C . CYS A 1 103 ? -0.235 -8.311 7.695 1.00 92.25 103 CYS A C 1
ATOM 830 O O . CYS A 1 103 ? 0.492 -9.054 8.352 1.00 92.25 103 CYS A O 1
ATOM 832 N N . GLU A 1 104 ? 0.273 -7.442 6.826 1.00 94.25 104 GLU A N 1
ATOM 833 C CA . GLU A 1 104 ? 1.695 -7.259 6.540 1.00 94.25 104 GLU A CA 1
ATOM 834 C C . GLU A 1 104 ? 2.095 -5.790 6.774 1.00 94.25 104 GLU A C 1
ATOM 836 O O . GLU A 1 104 ? 2.113 -4.979 5.833 1.00 94.25 104 GLU A O 1
ATOM 841 N N . PRO A 1 105 ? 2.453 -5.414 8.019 1.00 93.31 105 PRO A N 1
ATOM 842 C CA . PRO A 1 105 ? 2.756 -4.027 8.383 1.00 93.31 105 PRO A CA 1
ATOM 843 C C . PRO A 1 105 ? 3.899 -3.397 7.580 1.00 93.31 105 PRO A C 1
ATOM 845 O O . PRO A 1 105 ? 3.906 -2.191 7.325 1.00 93.31 105 PRO A O 1
ATOM 848 N N . GLU A 1 106 ? 4.862 -4.206 7.135 1.00 92.31 106 GLU A N 1
ATOM 849 C CA . GLU A 1 106 ? 5.993 -3.756 6.319 1.00 92.31 106 GLU A CA 1
ATOM 850 C C . GLU A 1 106 ? 5.550 -3.178 4.967 1.00 92.31 106 GLU A C 1
ATOM 852 O O . GLU A 1 106 ? 6.124 -2.195 4.493 1.00 92.31 106 GLU A O 1
ATOM 857 N N . LEU A 1 107 ? 4.479 -3.715 4.370 1.00 94.62 107 LEU A N 1
ATOM 858 C CA . LEU A 1 107 ? 3.929 -3.193 3.117 1.00 94.62 107 LEU A CA 1
ATOM 859 C C . LEU A 1 107 ? 3.251 -1.835 3.327 1.00 94.62 107 LEU A C 1
ATOM 861 O O . LEU A 1 107 ? 3.355 -0.944 2.480 1.00 94.62 107 LEU A O 1
ATOM 865 N N . ALA A 1 108 ? 2.601 -1.633 4.477 1.00 93.19 108 ALA A N 1
ATOM 866 C CA . ALA A 1 108 ? 1.931 -0.375 4.796 1.00 93.19 108 ALA A CA 1
ATOM 867 C C . ALA A 1 108 ? 2.915 0.812 4.841 1.00 93.19 108 ALA A C 1
ATOM 869 O O . ALA A 1 108 ? 2.541 1.930 4.483 1.00 93.19 108 ALA A O 1
ATOM 870 N N . LYS A 1 109 ? 4.193 0.575 5.181 1.00 91.50 109 LYS A N 1
ATOM 871 C CA . LYS A 1 109 ? 5.246 1.612 5.245 1.00 91.50 109 LYS A CA 1
ATOM 872 C C . LYS A 1 109 ? 5.520 2.296 3.904 1.00 91.50 109 LYS A C 1
ATOM 874 O O . LYS A 1 109 ? 5.953 3.447 3.877 1.00 91.50 109 LYS A O 1
ATOM 879 N N . ILE A 1 110 ? 5.296 1.601 2.789 1.00 92.94 110 ILE A N 1
ATOM 880 C CA . ILE A 1 110 ? 5.543 2.133 1.439 1.00 92.94 110 ILE A CA 1
ATOM 881 C C . ILE A 1 110 ? 4.272 2.660 0.764 1.00 92.94 110 ILE A C 1
ATOM 883 O O . ILE A 1 110 ? 4.327 3.172 -0.359 1.00 92.94 110 ILE A O 1
ATOM 887 N N . CYS A 1 111 ? 3.134 2.553 1.445 1.00 95.00 111 CYS A N 1
ATOM 888 C CA . CYS A 1 111 ? 1.856 2.998 0.933 1.00 95.00 111 CYS A CA 1
ATOM 889 C C . CYS A 1 111 ? 1.576 4.470 1.247 1.00 95.00 111 CYS A C 1
ATOM 891 O O . CYS A 1 111 ? 2.184 5.090 2.119 1.00 95.00 111 CYS A O 1
ATOM 893 N N . CYS A 1 112 ? 0.636 5.037 0.504 1.00 95.12 112 CYS A N 1
ATOM 894 C CA . CYS A 1 112 ? -0.011 6.301 0.814 1.00 95.12 112 CYS A CA 1
ATOM 895 C C . CYS A 1 112 ? -1.013 6.093 1.945 1.00 95.12 112 CYS A C 1
ATOM 897 O O . CYS A 1 112 ? -1.713 5.085 1.950 1.00 95.12 112 CYS A O 1
ATOM 899 N N . LYS A 1 113 ? -1.168 7.087 2.825 1.00 91.81 113 LYS A N 1
ATOM 900 C CA . LYS A 1 113 ? -2.033 7.032 4.020 1.00 91.81 113 LYS A CA 1
ATOM 901 C C . LYS A 1 113 ? -3.544 6.969 3.745 1.00 91.81 113 LYS A C 1
ATOM 903 O O . LYS A 1 113 ? -4.319 7.028 4.691 1.00 91.81 113 LYS A O 1
ATOM 908 N N . CYS A 1 114 ? -3.956 6.864 2.483 1.00 91.94 114 CYS A N 1
ATOM 909 C CA . CYS A 1 114 ? -5.353 6.839 2.052 1.00 91.94 114 CYS A CA 1
ATOM 910 C C . CYS A 1 114 ? -6.051 5.484 2.262 1.00 91.94 114 CYS A C 1
ATOM 912 O O . CYS A 1 114 ? -7.120 5.300 1.696 1.00 91.94 114 CYS A O 1
ATOM 914 N N . GLU A 1 115 ? -5.438 4.530 2.977 1.00 87.25 115 GLU A N 1
ATOM 915 C CA . GLU A 1 115 ? -6.072 3.259 3.388 1.00 87.25 115 GLU A CA 1
ATOM 916 C C . GLU A 1 115 ? -6.587 2.400 2.223 1.00 87.25 115 GLU A C 1
ATOM 918 O O . GLU A 1 115 ? -7.628 1.765 2.297 1.00 87.25 115 GLU A O 1
ATOM 923 N N . ASN A 1 116 ? -5.859 2.408 1.105 1.00 90.06 116 ASN A N 1
ATOM 924 C CA . ASN A 1 116 ? -6.286 1.758 -0.140 1.00 90.06 116 ASN A CA 1
ATOM 925 C C . ASN A 1 116 ? -5.162 0.946 -0.803 1.00 90.06 116 ASN A C 1
ATOM 927 O O . ASN A 1 116 ? -5.191 0.724 -2.017 1.00 90.06 116 ASN A O 1
ATOM 931 N N . ASP A 1 117 ? -4.122 0.600 -0.033 1.00 93.88 117 ASP A N 1
ATOM 932 C CA . 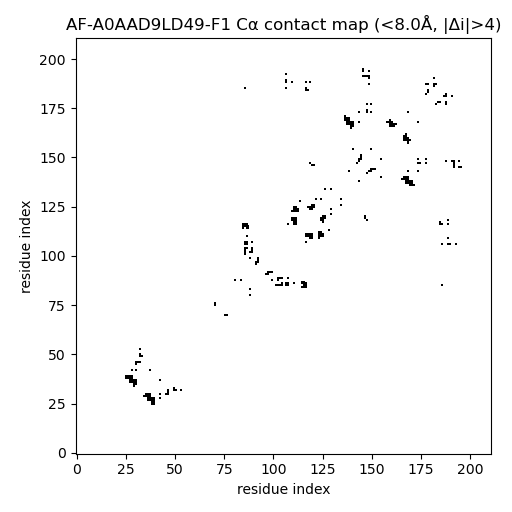ASP A 1 117 ? -2.910 -0.098 -0.499 1.00 93.88 117 ASP A CA 1
ATOM 933 C C . ASP A 1 117 ? -2.271 0.528 -1.751 1.00 93.88 117 ASP A C 1
ATOM 935 O O . ASP A 1 117 ? -1.602 -0.120 -2.553 1.00 93.88 117 ASP A O 1
ATOM 939 N N . ASN A 1 118 ? -2.484 1.833 -1.933 1.00 94.44 118 ASN A N 1
ATOM 940 C CA . ASN A 1 118 ? -1.911 2.577 -3.038 1.00 94.44 118 ASN A CA 1
ATOM 941 C C . ASN A 1 118 ? -0.462 2.928 -2.708 1.00 94.44 118 ASN A C 1
ATOM 943 O O . ASN A 1 118 ? -0.188 3.506 -1.655 1.00 94.44 118 ASN A O 1
ATOM 947 N N . ILE A 1 119 ? 0.455 2.661 -3.633 1.00 94.44 119 ILE A N 1
ATOM 948 C CA . ILE A 1 119 ? 1.869 3.000 -3.465 1.00 94.44 119 ILE A CA 1
ATOM 949 C C . ILE A 1 119 ? 2.075 4.510 -3.306 1.00 94.44 119 ILE A C 1
ATOM 951 O O . ILE A 1 119 ? 1.429 5.326 -3.970 1.00 94.44 119 ILE A O 1
ATOM 955 N N . SER A 1 120 ? 3.021 4.889 -2.453 1.00 93.75 120 SER A N 1
ATOM 956 C CA . SER A 1 120 ? 3.495 6.268 -2.371 1.00 93.75 120 SER A CA 1
ATOM 957 C C . SER A 1 120 ? 4.414 6.583 -3.551 1.00 93.75 120 SER A C 1
ATOM 959 O O . SER A 1 120 ? 5.500 6.015 -3.668 1.00 93.75 120 SER A O 1
ATOM 961 N N . ILE A 1 121 ? 3.998 7.509 -4.419 1.00 91.00 121 ILE A N 1
ATOM 962 C CA . ILE A 1 121 ? 4.742 7.883 -5.628 1.00 91.00 121 ILE A CA 1
ATOM 963 C C . ILE A 1 121 ? 5.588 9.147 -5.457 1.00 91.00 121 ILE A C 1
ATOM 965 O O . ILE A 1 121 ? 6.668 9.237 -6.038 1.00 91.00 121 ILE A O 1
ATOM 969 N N . ILE A 1 122 ? 5.087 10.136 -4.714 1.00 86.69 122 ILE A N 1
ATOM 970 C CA . ILE A 1 122 ? 5.691 11.463 -4.536 1.00 86.69 122 ILE A CA 1
ATOM 971 C C . ILE A 1 122 ? 5.265 11.966 -3.151 1.00 86.69 122 ILE A C 1
ATOM 973 O O . ILE A 1 122 ? 4.085 11.894 -2.832 1.00 86.69 122 ILE A O 1
ATOM 977 N N . HIS A 1 123 ? 6.200 12.459 -2.331 1.00 86.50 123 HIS A N 1
ATOM 978 C CA . HIS A 1 123 ? 5.921 13.021 -0.994 1.00 86.50 123 HIS A CA 1
ATOM 979 C C . HIS A 1 123 ? 5.009 12.148 -0.102 1.00 86.50 123 HIS A C 1
ATOM 981 O O . HIS A 1 123 ? 4.152 12.666 0.602 1.00 86.50 123 HIS A O 1
ATOM 987 N N . HIS A 1 124 ? 5.175 10.820 -0.134 1.00 90.50 124 HIS A N 1
ATOM 988 C CA . HIS A 1 124 ? 4.329 9.857 0.602 1.00 90.50 124 HIS A CA 1
ATOM 989 C C . HIS A 1 124 ? 2.843 9.839 0.192 1.00 90.50 124 HIS A C 1
ATOM 991 O O . HIS A 1 124 ? 1.984 9.375 0.942 1.00 90.50 124 HIS A O 1
ATOM 997 N N . LEU A 1 125 ? 2.537 10.335 -1.007 1.00 94.62 125 LEU A N 1
ATOM 998 C CA . LEU A 1 125 ? 1.198 10.362 -1.581 1.00 94.62 125 LEU A CA 1
ATOM 999 C C . LEU A 1 125 ? 1.128 9.450 -2.804 1.00 94.62 125 LEU A C 1
ATOM 1001 O O . LEU A 1 125 ? 2.078 9.355 -3.587 1.00 94.62 125 LEU A O 1
ATOM 1005 N N . CYS A 1 126 ? -0.013 8.790 -2.982 1.00 94.69 126 CYS A N 1
ATOM 1006 C CA . CYS A 1 126 ? -0.313 8.036 -4.193 1.00 94.69 126 CYS A CA 1
ATOM 1007 C C . CYS A 1 126 ? -0.780 8.959 -5.318 1.00 94.69 126 CYS A C 1
ATOM 1009 O O . CYS A 1 126 ? -1.085 10.128 -5.091 1.00 94.69 126 CYS A O 1
ATOM 1011 N N . ARG A 1 127 ? -0.910 8.419 -6.534 1.00 93.00 127 ARG A N 1
ATOM 1012 C CA . ARG A 1 127 ? -1.383 9.171 -7.705 1.00 93.00 127 ARG A CA 1
ATOM 1013 C C . ARG A 1 127 ? -2.671 9.952 -7.456 1.00 93.00 127 ARG A C 1
ATOM 1015 O O . ARG A 1 127 ? -2.782 11.074 -7.930 1.00 93.00 127 ARG A O 1
ATOM 1022 N N . GLN A 1 128 ? -3.622 9.366 -6.734 1.00 92.31 128 GLN A N 1
ATOM 1023 C CA . GLN A 1 128 ? -4.918 9.994 -6.469 1.00 92.31 128 GLN A CA 1
ATOM 1024 C C . GLN A 1 128 ? -4.831 11.115 -5.425 1.00 92.31 128 GLN A C 1
ATOM 1026 O O . GLN A 1 128 ? -5.646 12.028 -5.447 1.00 92.31 128 GLN A O 1
ATOM 1031 N N . CYS A 1 129 ? -3.840 11.068 -4.530 1.00 95.19 129 CYS A N 1
ATOM 1032 C CA . CYS A 1 129 ? -3.683 12.047 -3.455 1.00 95.19 129 CYS A CA 1
ATOM 1033 C C . CYS A 1 129 ? -2.695 13.173 -3.796 1.00 95.19 129 CYS A C 1
ATOM 1035 O O . CYS A 1 129 ? -2.680 14.189 -3.107 1.00 95.19 129 CYS A O 1
ATOM 1037 N N . VAL A 1 130 ? -1.847 13.012 -4.819 1.00 93.38 130 VAL A N 1
ATOM 1038 C CA . VAL A 1 130 ? -0.910 14.066 -5.236 1.00 93.38 130 VAL A CA 1
ATOM 1039 C C . VAL A 1 130 ? -1.686 15.220 -5.891 1.00 93.38 130 VAL A C 1
ATOM 1041 O O . VAL A 1 130 ? -2.413 14.988 -6.859 1.00 93.38 130 VAL A O 1
ATOM 1044 N N . PRO A 1 131 ? -1.498 16.479 -5.445 1.00 92.88 131 PRO A N 1
ATOM 1045 C CA . PRO A 1 131 ? -2.092 17.635 -6.110 1.00 92.88 131 PRO A CA 1
ATOM 1046 C C . PRO A 1 131 ? -1.617 17.752 -7.562 1.00 92.88 131 PRO A C 1
ATOM 1048 O O . PRO A 1 131 ? -0.422 17.613 -7.828 1.00 92.88 131 PRO A O 1
ATOM 1051 N N . ARG A 1 132 ? -2.517 18.099 -8.494 1.00 88.25 132 ARG A N 1
ATOM 1052 C CA . ARG A 1 132 ? -2.208 18.178 -9.940 1.00 88.25 132 ARG A CA 1
ATOM 1053 C C . ARG A 1 132 ? -0.955 19.001 -10.256 1.00 88.25 132 ARG A C 1
ATOM 1055 O O . ARG A 1 132 ? -0.132 18.563 -11.046 1.00 88.25 132 ARG A O 1
ATOM 1062 N N . LYS A 1 133 ? -0.747 20.127 -9.564 1.00 89.94 133 LYS A N 1
ATOM 1063 C CA . LYS A 1 133 ? 0.439 20.995 -9.725 1.00 89.94 133 LYS A CA 1
ATOM 1064 C C . LYS A 1 133 ? 1.786 20.309 -9.447 1.00 89.94 133 LYS A C 1
ATOM 1066 O O . LYS A 1 133 ? 2.817 20.755 -9.933 1.00 89.94 133 LYS A O 1
ATOM 1071 N N . HIS A 1 134 ? 1.790 19.235 -8.659 1.00 86.94 134 HIS A N 1
ATOM 1072 C CA . HIS A 1 134 ? 2.985 18.456 -8.322 1.00 86.94 134 HIS A CA 1
ATOM 1073 C C . HIS A 1 134 ? 3.021 17.102 -9.038 1.00 86.94 134 HIS A C 1
ATOM 1075 O O . HIS A 1 134 ? 3.979 16.338 -8.887 1.00 86.94 134 HIS A O 1
ATOM 1081 N N . TYR A 1 135 ? 1.987 16.786 -9.816 1.00 89.31 135 TYR A N 1
ATOM 1082 C CA . TYR A 1 135 ? 1.875 15.518 -10.503 1.00 89.31 135 TYR A CA 1
ATOM 1083 C C . TYR A 1 135 ? 2.514 15.604 -11.887 1.00 89.31 135 TYR A C 1
ATOM 1085 O O . TYR A 1 135 ? 2.078 16.355 -12.752 1.00 89.31 135 TYR A O 1
ATOM 1093 N N . ARG A 1 136 ? 3.554 14.797 -12.110 1.00 89.81 136 ARG A N 1
ATOM 1094 C CA . ARG A 1 136 ? 4.107 14.570 -13.451 1.00 89.81 136 ARG A CA 1
ATOM 1095 C C . ARG A 1 136 ? 3.554 13.267 -13.993 1.00 89.81 136 ARG A C 1
ATOM 1097 O O . ARG A 1 136 ? 3.828 12.222 -13.407 1.00 89.81 136 ARG A O 1
ATOM 1104 N N . GLU A 1 137 ? 2.839 13.322 -15.108 1.00 92.19 137 GLU A N 1
ATOM 1105 C CA . GLU A 1 137 ? 2.170 12.161 -15.713 1.00 92.19 137 GLU A CA 1
ATOM 1106 C C . GLU A 1 137 ? 3.142 11.075 -16.177 1.00 92.19 137 GLU A C 1
ATOM 1108 O O . GLU A 1 137 ? 2.823 9.886 -16.127 1.00 92.19 137 GLU A O 1
ATOM 1113 N N . ARG A 1 138 ? 4.348 11.478 -16.589 1.00 94.50 138 ARG A N 1
ATOM 1114 C CA . ARG A 1 138 ? 5.369 10.587 -17.138 1.00 94.50 138 ARG A CA 1
ATOM 1115 C C . ARG A 1 138 ? 6.594 10.496 -16.241 1.00 94.50 138 ARG A C 1
ATOM 1117 O O . ARG A 1 138 ? 6.967 11.445 -15.547 1.00 94.50 138 ARG A O 1
ATOM 1124 N N . VAL A 1 139 ? 7.238 9.335 -16.265 1.00 94.19 139 VAL A N 1
ATOM 1125 C CA . VAL A 1 139 ? 8.437 9.028 -15.481 1.00 94.19 139 VAL A CA 1
ATOM 1126 C C . VAL A 1 139 ? 9.499 8.338 -16.320 1.00 94.19 139 VAL A C 1
ATOM 1128 O O . VAL A 1 139 ? 9.192 7.580 -17.231 1.00 94.19 139 VAL A O 1
ATOM 1131 N N . GLY A 1 140 ? 10.770 8.566 -15.993 1.00 94.62 140 GLY A N 1
ATOM 1132 C CA . GLY A 1 140 ? 11.873 7.841 -16.622 1.00 94.62 140 GLY A CA 1
ATOM 1133 C C . GLY A 1 140 ? 12.037 6.412 -16.089 1.00 94.62 140 GLY A C 1
ATOM 1134 O O . GLY A 1 140 ? 11.527 6.072 -15.016 1.00 94.62 140 GLY A O 1
ATOM 1135 N N . LYS A 1 141 ? 12.854 5.607 -16.785 1.00 93.75 141 LYS A N 1
ATOM 1136 C CA . LYS A 1 141 ? 13.197 4.212 -16.419 1.00 93.75 141 LYS A CA 1
ATOM 1137 C C . LYS A 1 141 ? 13.551 4.034 -14.938 1.00 93.75 141 LYS A C 1
ATOM 1139 O O . LYS A 1 141 ? 13.053 3.125 -14.281 1.00 93.75 141 LYS A O 1
ATOM 1144 N N . LYS A 1 142 ? 14.373 4.933 -14.382 1.00 91.94 142 LYS A N 1
ATOM 1145 C CA . LYS A 1 142 ? 14.799 4.880 -12.972 1.00 91.94 142 LYS A CA 1
ATOM 1146 C C . LYS A 1 142 ? 13.612 4.919 -12.001 1.00 91.94 142 LYS A C 1
ATOM 1148 O O . LYS A 1 142 ? 13.565 4.131 -11.062 1.00 91.94 142 LYS A O 1
ATOM 1153 N N . ALA A 1 143 ? 12.651 5.811 -12.229 1.00 92.62 143 ALA A N 1
ATOM 1154 C CA . ALA A 1 143 ? 11.465 5.920 -11.386 1.00 92.62 143 ALA A CA 1
ATOM 1155 C C . ALA A 1 143 ? 10.499 4.745 -11.608 1.00 92.62 143 ALA A C 1
ATOM 1157 O O . ALA A 1 143 ? 9.970 4.227 -10.629 1.00 92.62 143 ALA A O 1
ATOM 1158 N N . ALA A 1 144 ? 10.341 4.255 -12.842 1.00 94.81 144 ALA A N 1
ATOM 1159 C CA . ALA A 1 144 ? 9.569 3.038 -13.114 1.00 94.81 144 ALA A CA 1
ATOM 1160 C C . ALA A 1 144 ? 10.109 1.821 -12.330 1.00 94.81 144 ALA A C 1
ATOM 1162 O O . ALA A 1 144 ? 9.346 1.077 -11.720 1.00 94.81 144 ALA A O 1
ATOM 1163 N N . ARG A 1 145 ? 11.435 1.670 -12.238 1.00 93.56 145 ARG A N 1
ATOM 1164 C CA . ARG A 1 145 ? 12.065 0.590 -11.456 1.00 93.56 145 ARG A CA 1
ATOM 1165 C C . ARG A 1 145 ? 11.917 0.780 -9.948 1.00 93.56 145 ARG A C 1
ATOM 1167 O O . ARG A 1 145 ? 11.526 -0.140 -9.244 1.00 93.56 145 ARG A O 1
ATOM 1174 N N . ILE A 1 146 ? 12.259 1.963 -9.436 1.00 90.12 146 ILE A N 1
ATOM 1175 C CA . ILE A 1 146 ? 12.385 2.193 -7.985 1.00 90.12 146 ILE A CA 1
ATOM 1176 C C . ILE A 1 146 ? 11.026 2.404 -7.311 1.00 90.12 146 ILE A C 1
ATOM 11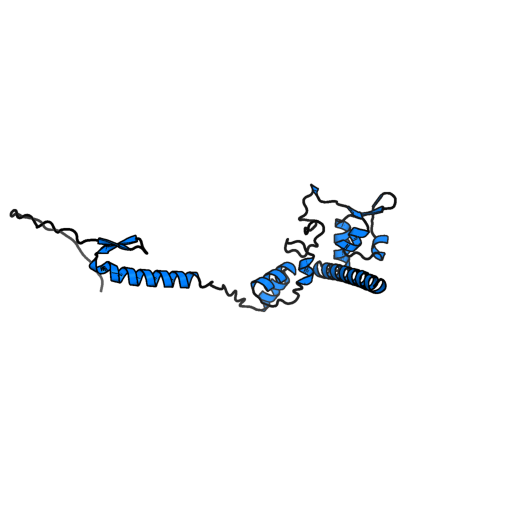78 O O . ILE A 1 146 ? 10.804 1.925 -6.199 1.00 90.12 146 ILE A O 1
ATOM 1182 N N . VAL A 1 147 ? 10.141 3.165 -7.956 1.00 92.88 147 VAL A N 1
ATOM 1183 C CA . VAL A 1 147 ? 8.846 3.547 -7.381 1.00 92.88 147 VAL A CA 1
ATOM 1184 C C . VAL A 1 147 ? 7.800 2.483 -7.682 1.00 92.88 147 VAL A C 1
ATOM 1186 O O . VAL A 1 147 ? 7.093 2.068 -6.773 1.00 92.88 147 VAL A O 1
ATOM 1189 N N . TYR A 1 148 ? 7.737 2.017 -8.934 1.00 95.06 148 TYR A N 1
ATOM 1190 C CA . TYR A 1 148 ? 6.719 1.062 -9.380 1.00 95.06 148 TYR A CA 1
ATOM 1191 C C . TYR A 1 148 ? 7.179 -0.403 -9.307 1.00 95.06 148 TYR A C 1
ATOM 1193 O O . TYR A 1 148 ? 6.354 -1.294 -9.473 1.00 95.06 148 TYR A O 1
ATOM 1201 N N . GLY A 1 149 ? 8.460 -0.686 -9.041 1.00 94.31 149 GLY A N 1
ATOM 1202 C CA . GLY A 1 149 ? 8.957 -2.063 -8.896 1.00 94.31 149 GLY A CA 1
ATOM 1203 C C . GLY A 1 149 ? 9.024 -2.854 -10.208 1.00 94.31 149 GLY A C 1
ATOM 1204 O O . GLY A 1 149 ? 9.077 -4.085 -10.184 1.00 94.31 149 GLY A O 1
ATOM 1205 N N . VAL A 1 150 ? 9.008 -2.164 -11.352 1.00 93.88 150 VAL A N 1
ATOM 1206 C CA . VAL A 1 150 ? 9.024 -2.789 -12.681 1.00 93.88 150 VAL A CA 1
ATOM 1207 C C . VAL A 1 150 ? 10.409 -3.379 -12.953 1.00 93.88 150 VAL A C 1
ATOM 1209 O O . VAL A 1 150 ? 11.426 -2.710 -12.740 1.00 93.88 150 VAL A O 1
ATOM 1212 N N . ASN A 1 151 ? 10.460 -4.623 -13.438 1.00 90.50 151 ASN A N 1
ATOM 1213 C CA . ASN A 1 151 ? 11.718 -5.238 -13.861 1.00 90.50 151 ASN A CA 1
ATOM 1214 C C . ASN A 1 151 ? 12.274 -4.507 -15.091 1.00 90.50 151 ASN A C 1
ATOM 1216 O O . ASN A 1 151 ? 11.533 -4.120 -15.991 1.00 90.50 151 ASN A O 1
ATOM 1220 N N . GLU A 1 152 ? 13.591 -4.345 -15.135 1.00 88.94 152 GLU A N 1
ATOM 1221 C CA . GLU A 1 152 ? 14.287 -3.712 -16.247 1.00 88.94 152 GLU A CA 1
ATOM 1222 C C . GLU A 1 152 ? 14.029 -4.419 -17.579 1.00 88.94 152 GLU A C 1
ATOM 1224 O O . GLU A 1 152 ? 13.809 -3.735 -18.574 1.00 88.94 152 GLU A O 1
ATOM 1229 N N . SER A 1 153 ? 13.948 -5.753 -17.588 1.00 88.69 153 SER A N 1
ATOM 1230 C CA . SER A 1 153 ? 13.623 -6.520 -18.797 1.00 88.69 153 SER A CA 1
ATOM 1231 C C . SER A 1 153 ? 12.252 -6.155 -19.375 1.00 88.69 153 SER A C 1
ATOM 1233 O O . SER A 1 153 ? 12.117 -5.995 -20.586 1.00 88.69 153 SER A O 1
ATOM 1235 N N . PHE A 1 154 ? 11.246 -5.939 -18.524 1.00 90.38 154 PHE A N 1
ATOM 1236 C CA . PHE A 1 154 ? 9.899 -5.581 -18.972 1.00 90.38 154 PHE A CA 1
ATOM 1237 C C . PHE A 1 154 ? 9.819 -4.159 -19.531 1.00 90.38 154 PHE A C 1
ATOM 1239 O O . PHE A 1 154 ? 9.009 -3.905 -20.416 1.00 90.38 154 PHE A O 1
ATOM 1246 N N . LEU A 1 155 ? 10.683 -3.236 -19.092 1.00 90.56 155 LEU A N 1
ATOM 1247 C CA . LEU A 1 155 ? 10.656 -1.850 -19.579 1.00 90.56 155 LEU A CA 1
ATOM 1248 C C . LEU A 1 155 ? 10.919 -1.720 -21.082 1.00 90.56 155 LEU A C 1
ATOM 1250 O O . LEU A 1 155 ? 10.491 -0.732 -21.672 1.00 90.56 155 LEU A O 1
ATOM 1254 N N . TYR A 1 156 ? 11.620 -2.673 -21.698 1.00 86.69 156 TYR A N 1
ATOM 1255 C CA . TYR A 1 156 ? 11.896 -2.646 -23.137 1.00 86.69 156 TYR A CA 1
ATOM 1256 C C . TYR A 1 156 ? 10.662 -2.973 -23.985 1.00 86.69 156 TYR A C 1
ATOM 1258 O O . TYR A 1 156 ? 10.558 -2.475 -25.101 1.00 86.69 156 TYR A O 1
ATOM 1266 N N . GLY A 1 157 ? 9.729 -3.767 -23.450 1.00 86.81 157 GLY A N 1
ATOM 1267 C CA . GLY A 1 157 ? 8.480 -4.132 -24.125 1.00 86.81 157 GLY A CA 1
ATOM 1268 C C . GLY A 1 157 ? 7.309 -3.193 -23.831 1.00 86.81 157 GLY A C 1
ATOM 1269 O O . GLY A 1 157 ? 6.240 -3.354 -24.412 1.00 86.81 157 GLY A O 1
ATOM 1270 N N . LEU A 1 158 ? 7.478 -2.223 -22.925 1.00 91.62 158 LEU A N 1
ATOM 1271 C CA . LEU A 1 158 ? 6.403 -1.308 -22.553 1.00 91.62 158 LEU A CA 1
ATOM 1272 C C . LEU A 1 158 ? 6.334 -0.086 -23.480 1.00 91.62 158 LEU A C 1
ATOM 1274 O O . LEU A 1 158 ? 7.377 0.497 -23.798 1.00 91.62 158 LEU A O 1
ATOM 1278 N N . PRO A 1 159 ? 5.117 0.371 -23.839 1.00 91.50 159 PRO A N 1
ATOM 1279 C CA . PRO A 1 159 ? 4.937 1.620 -24.566 1.00 91.50 159 PRO A CA 1
ATOM 1280 C C . PRO A 1 159 ? 5.603 2.783 -23.826 1.00 91.50 159 PRO A C 1
ATOM 1282 O O . PRO A 1 159 ? 5.368 3.005 -22.635 1.00 91.50 159 PRO A O 1
ATOM 1285 N N . CYS A 1 160 ? 6.444 3.534 -24.531 1.00 92.69 160 CYS A N 1
ATOM 1286 C CA . CYS A 1 160 ? 7.098 4.711 -23.982 1.00 92.69 160 CYS A CA 1
ATOM 1287 C C . CYS A 1 160 ? 7.270 5.791 -25.039 1.00 92.69 160 CYS A C 1
ATOM 1289 O O . CYS A 1 160 ? 7.397 5.521 -26.231 1.00 92.69 160 CYS A O 1
ATOM 1291 N N . GLU A 1 161 ? 7.308 7.029 -24.573 1.00 92.25 161 GLU A N 1
ATOM 1292 C CA . GLU A 1 161 ? 7.685 8.167 -25.390 1.00 92.25 161 GLU A CA 1
ATOM 1293 C C . GLU A 1 161 ? 9.203 8.326 -25.361 1.00 92.25 161 GLU A C 1
ATOM 1295 O O . GLU A 1 161 ? 9.834 8.292 -24.295 1.00 92.25 161 GLU A O 1
ATOM 1300 N N . ARG A 1 162 ? 9.799 8.487 -26.543 1.00 89.44 162 ARG A N 1
ATOM 1301 C CA . ARG A 1 162 ? 11.229 8.750 -26.686 1.00 89.44 162 ARG A CA 1
ATOM 1302 C C . ARG A 1 162 ? 11.456 10.252 -26.766 1.00 89.44 162 ARG A C 1
ATOM 1304 O O . ARG A 1 162 ? 11.072 10.889 -27.736 1.00 89.44 162 ARG A O 1
ATOM 1311 N N . SER A 1 163 ? 12.122 10.793 -25.753 1.00 84.25 163 SER A N 1
ATOM 1312 C CA . SER A 1 163 ? 12.593 12.178 -25.726 1.00 84.25 163 SER A CA 1
ATOM 1313 C C . SER A 1 163 ? 14.119 12.151 -25.771 1.00 84.25 163 SER A C 1
ATOM 1315 O O . SER A 1 163 ? 14.786 12.070 -24.732 1.00 84.25 163 SER A O 1
ATOM 1317 N N . GLY A 1 164 ? 14.677 12.151 -26.984 1.00 84.56 164 GLY A N 1
ATOM 1318 C CA . GLY A 1 164 ? 16.107 11.930 -27.215 1.00 84.56 164 GLY A CA 1
ATOM 1319 C C . GLY A 1 164 ? 16.548 10.553 -26.709 1.00 84.56 164 GLY A C 1
ATOM 1320 O O . GLY A 1 164 ? 15.962 9.532 -27.063 1.00 84.56 164 GLY A O 1
ATOM 1321 N N . THR A 1 165 ? 17.548 10.515 -25.823 1.00 83.12 165 THR A N 1
ATOM 1322 C CA . THR A 1 165 ? 18.060 9.268 -25.219 1.00 83.12 165 THR A CA 1
ATOM 1323 C C . THR A 1 165 ? 17.195 8.724 -24.076 1.00 83.12 165 THR A C 1
ATOM 1325 O O . THR A 1 165 ? 17.461 7.640 -23.551 1.00 83.12 165 THR A O 1
ATOM 1328 N N . ARG A 1 166 ? 16.155 9.456 -23.649 1.00 88.12 166 ARG A N 1
ATOM 1329 C CA . ARG A 1 166 ? 15.320 9.083 -22.500 1.00 88.12 166 ARG A CA 1
ATOM 1330 C C . ARG A 1 166 ? 14.031 8.406 -22.951 1.00 88.12 166 ARG A C 1
ATOM 1332 O O . ARG A 1 166 ? 13.334 8.901 -23.831 1.00 88.12 166 ARG A O 1
ATOM 1339 N N . SER A 1 167 ? 13.676 7.322 -22.265 1.00 92.69 167 SER A N 1
ATOM 1340 C CA . SER A 1 167 ? 12.350 6.699 -22.351 1.00 92.69 167 SER A CA 1
ATOM 1341 C C . SER A 1 167 ? 11.475 7.191 -21.203 1.00 92.69 167 SER A C 1
ATOM 1343 O O . SER A 1 167 ? 11.851 7.038 -20.033 1.00 92.69 167 SER A O 1
ATOM 1345 N N . LEU A 1 168 ? 10.325 7.768 -21.544 1.00 95.75 168 LEU A N 1
ATOM 1346 C CA . LEU A 1 168 ? 9.318 8.267 -20.616 1.00 95.75 168 LEU A CA 1
ATOM 1347 C C . LEU A 1 168 ? 8.081 7.363 -20.655 1.00 95.75 168 LEU A C 1
ATOM 1349 O O . LEU A 1 168 ? 7.519 7.106 -21.715 1.00 95.75 168 LEU A O 1
ATOM 1353 N N . PHE A 1 169 ? 7.657 6.890 -19.489 1.00 95.81 169 PHE A N 1
ATOM 1354 C CA . PHE A 1 169 ? 6.526 5.982 -19.319 1.00 95.81 169 PHE A CA 1
ATOM 1355 C C . PHE A 1 169 ? 5.396 6.705 -18.604 1.00 95.81 169 PHE A C 1
ATOM 1357 O O . PHE A 1 169 ? 5.632 7.384 -17.601 1.00 95.81 169 PHE A O 1
ATOM 1364 N N . GLU A 1 170 ? 4.173 6.536 -19.089 1.00 95.38 170 GLU A N 1
ATOM 1365 C CA . GLU A 1 170 ? 2.992 7.051 -18.409 1.00 95.38 170 GLU A CA 1
ATOM 1366 C C . GLU A 1 170 ? 2.759 6.290 -17.098 1.00 95.38 170 GLU A C 1
ATOM 1368 O O . GLU A 1 170 ? 2.754 5.058 -17.057 1.00 95.38 170 GLU A O 1
ATOM 1373 N N . ARG A 1 171 ? 2.545 7.023 -16.003 1.00 94.50 171 ARG A N 1
ATOM 1374 C CA . ARG A 1 171 ? 2.330 6.427 -14.680 1.00 94.50 171 ARG A CA 1
ATOM 1375 C C . ARG A 1 171 ? 1.099 5.527 -14.637 1.00 94.50 171 ARG A C 1
ATOM 1377 O O . ARG A 1 171 ? 1.167 4.464 -14.034 1.00 94.50 171 ARG A O 1
ATOM 1384 N N . THR A 1 172 ? -0.005 5.924 -15.272 1.00 94.44 172 THR A N 1
ATOM 1385 C CA . THR A 1 172 ? -1.247 5.129 -15.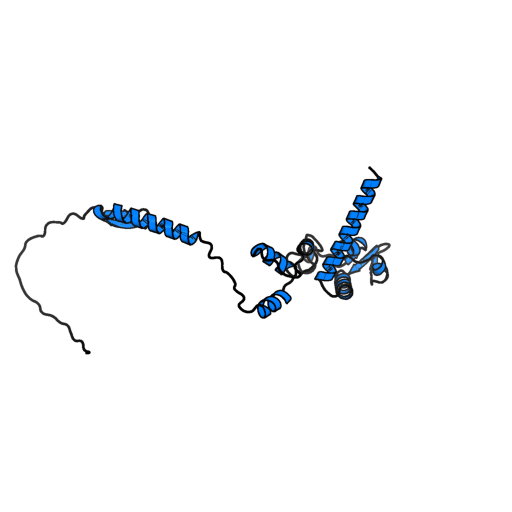284 1.00 94.44 172 THR A CA 1
ATOM 1386 C C . THR A 1 172 ? -1.041 3.787 -15.991 1.00 94.44 172 THR A C 1
ATOM 1388 O O . THR A 1 172 ? -1.558 2.766 -15.539 1.00 94.44 172 THR A O 1
ATOM 1391 N N . MET A 1 173 ? -0.240 3.772 -17.060 1.00 95.75 173 MET A N 1
ATOM 1392 C CA . MET A 1 173 ? 0.135 2.561 -17.780 1.00 95.75 173 MET A CA 1
ATOM 1393 C C . MET A 1 173 ? 0.979 1.647 -16.891 1.00 95.75 173 MET A C 1
ATOM 1395 O O . MET A 1 173 ? 0.663 0.465 -16.787 1.00 95.75 173 MET A O 1
ATOM 1399 N N . LEU A 1 174 ? 1.977 2.191 -16.183 1.00 95.81 174 LEU A N 1
ATOM 1400 C CA . LEU A 1 174 ? 2.781 1.413 -15.234 1.00 95.81 174 LEU A CA 1
ATOM 1401 C C . LEU A 1 174 ? 1.920 0.804 -14.118 1.00 95.81 174 LEU A C 1
ATOM 1403 O O . LEU A 1 174 ? 2.082 -0.369 -13.806 1.00 95.81 174 LEU A O 1
ATOM 1407 N N . GLU A 1 175 ? 0.981 1.566 -13.546 1.00 94.94 175 GLU A N 1
ATOM 1408 C CA . GLU A 1 175 ? 0.038 1.055 -12.537 1.00 94.94 175 GLU A CA 1
ATOM 1409 C C . GLU A 1 175 ? -0.802 -0.098 -13.092 1.00 94.94 175 GLU A C 1
ATOM 1411 O O . GLU A 1 175 ? -0.865 -1.163 -12.484 1.00 94.94 175 GLU A O 1
ATOM 1416 N N . LYS A 1 176 ? -1.405 0.080 -14.274 1.00 95.56 176 LYS A N 1
ATOM 1417 C CA . LYS A 1 176 ? -2.206 -0.963 -14.932 1.00 95.56 176 LYS A CA 1
ATOM 1418 C C . LYS A 1 176 ? -1.374 -2.207 -15.241 1.00 95.56 176 LYS A C 1
ATOM 1420 O O . LYS A 1 176 ? -1.843 -3.318 -15.016 1.00 95.56 176 LYS A O 1
ATOM 1425 N N . PHE A 1 177 ? -0.154 -2.031 -15.742 1.00 96.19 177 PHE A N 1
ATOM 1426 C CA . PHE A 1 177 ? 0.762 -3.130 -16.033 1.00 96.19 177 PHE A CA 1
ATOM 1427 C C . PHE A 1 177 ? 1.112 -3.917 -14.769 1.00 96.19 177 PHE A C 1
ATOM 1429 O O . PHE A 1 177 ? 1.018 -5.144 -14.764 1.00 96.19 177 PHE A O 1
ATOM 1436 N N . MET A 1 178 ? 1.462 -3.221 -13.686 1.00 95.88 178 MET A N 1
ATOM 1437 C CA . MET A 1 178 ? 1.817 -3.864 -12.424 1.00 95.88 178 MET A CA 1
ATOM 1438 C C . MET A 1 178 ? 0.624 -4.571 -11.785 1.00 95.88 178 MET A C 1
ATOM 1440 O O . MET A 1 178 ? 0.765 -5.700 -11.336 1.00 95.88 178 MET A O 1
ATOM 1444 N N . LEU A 1 179 ? -0.567 -3.972 -11.821 1.00 95.75 179 LEU A N 1
ATOM 1445 C CA . LEU A 1 179 ? -1.781 -4.630 -11.338 1.00 95.75 179 LEU A CA 1
ATOM 1446 C C . LEU A 1 179 ? -2.113 -5.893 -12.142 1.00 95.75 179 LEU A C 1
ATOM 1448 O O . LEU A 1 179 ? -2.460 -6.905 -11.547 1.00 95.75 179 LEU A O 1
ATOM 1452 N N . ARG A 1 180 ? -1.955 -5.868 -13.472 1.00 96.12 180 ARG A N 1
ATOM 1453 C CA . ARG A 1 180 ? -2.135 -7.063 -14.318 1.00 96.12 180 ARG A CA 1
ATOM 1454 C C . ARG A 1 180 ? -1.088 -8.139 -14.041 1.00 96.12 180 ARG A C 1
ATOM 1456 O O . ARG A 1 180 ? -1.417 -9.315 -14.051 1.00 96.12 180 ARG A O 1
ATOM 1463 N N . THR A 1 181 ? 0.159 -7.738 -13.802 1.00 95.25 181 THR A N 1
ATOM 1464 C CA . THR A 1 181 ? 1.280 -8.668 -13.594 1.00 95.25 181 THR A CA 1
ATOM 1465 C C . THR A 1 181 ? 1.240 -9.311 -12.208 1.00 95.25 181 THR A C 1
ATOM 1467 O O . THR A 1 181 ? 1.526 -10.494 -12.074 1.00 95.25 181 THR A O 1
ATOM 1470 N N . CYS A 1 182 ? 0.889 -8.544 -11.173 1.00 95.50 182 CYS A N 1
ATOM 1471 C CA . CYS A 1 182 ? 0.876 -9.010 -9.786 1.00 95.50 182 CYS A CA 1
ATOM 1472 C C . CYS A 1 182 ? -0.500 -9.526 -9.332 1.00 95.50 182 CYS A C 1
ATOM 1474 O O . CYS A 1 182 ? -0.607 -10.122 -8.267 1.00 95.50 182 CYS A O 1
ATOM 1476 N N . GLY A 1 183 ? -1.572 -9.246 -10.076 1.00 95.50 183 GLY A N 1
ATOM 1477 C CA . GLY A 1 183 ? -2.945 -9.658 -9.762 1.00 95.50 183 GLY A CA 1
ATOM 1478 C C . GLY A 1 183 ? -3.635 -8.837 -8.666 1.00 95.50 183 GLY A C 1
ATOM 1479 O O . GLY A 1 183 ? -4.845 -8.647 -8.714 1.00 95.50 183 GLY A O 1
ATOM 1480 N N . SER A 1 184 ? -2.892 -8.291 -7.699 1.00 93.81 184 SER A N 1
ATOM 1481 C CA . SER A 1 184 ? -3.445 -7.446 -6.634 1.00 93.81 184 SER A CA 1
ATOM 1482 C C . SER A 1 184 ? -2.504 -6.308 -6.236 1.00 93.81 184 SER A C 1
ATOM 1484 O O . SER A 1 184 ? -1.297 -6.347 -6.489 1.00 93.81 184 SER A O 1
ATOM 1486 N N . LYS A 1 185 ? -3.049 -5.288 -5.557 1.00 94.06 185 LYS A N 1
ATOM 1487 C CA . LYS A 1 185 ? -2.239 -4.215 -4.956 1.00 94.06 185 LYS A CA 1
ATOM 1488 C C . LYS A 1 185 ? -1.278 -4.759 -3.902 1.00 94.06 185 LYS A C 1
ATOM 1490 O O . LYS A 1 185 ? -0.121 -4.354 -3.883 1.00 94.06 185 LYS A O 1
ATOM 1495 N N . LYS A 1 186 ? -1.734 -5.694 -3.059 1.00 93.88 186 LYS A N 1
ATOM 1496 C CA . LYS A 1 186 ? -0.906 -6.282 -1.998 1.00 93.88 186 LYS A CA 1
ATOM 1497 C C . LYS A 1 186 ? 0.287 -7.040 -2.576 1.00 93.88 186 LYS A C 1
ATOM 1499 O O . LYS A 1 186 ? 1.418 -6.801 -2.162 1.00 93.88 186 LYS A O 1
ATOM 1504 N N . GLU A 1 187 ? 0.065 -7.862 -3.598 1.00 95.69 187 GLU A N 1
ATOM 1505 C CA . GLU A 1 187 ? 1.157 -8.581 -4.266 1.00 95.69 187 GLU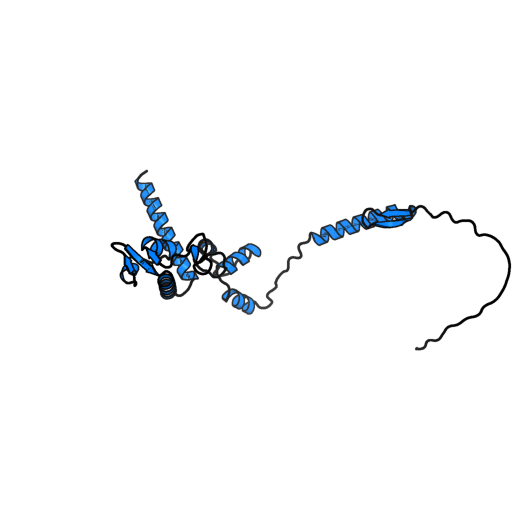 A CA 1
ATOM 1506 C C . GLU A 1 187 ? 2.116 -7.625 -4.987 1.00 95.69 187 GLU A C 1
ATOM 1508 O O . GLU A 1 187 ? 3.337 -7.772 -4.923 1.00 95.69 187 GLU A O 1
ATOM 1513 N N . TRP A 1 188 ? 1.583 -6.566 -5.597 1.00 96.19 188 TRP A N 1
ATOM 1514 C CA . TRP A 1 188 ? 2.418 -5.524 -6.181 1.00 96.19 188 TRP A CA 1
ATOM 1515 C C . TRP A 1 188 ? 3.312 -4.834 -5.131 1.00 96.19 188 TRP A C 1
ATOM 1517 O O . TRP A 1 188 ? 4.508 -4.625 -5.366 1.00 96.19 188 TRP A O 1
ATOM 1527 N N . LEU A 1 189 ? 2.786 -4.540 -3.939 1.00 95.81 189 LEU A N 1
ATOM 1528 C CA . LEU A 1 189 ? 3.575 -3.997 -2.829 1.00 95.81 189 LEU A CA 1
ATOM 1529 C C . LEU A 1 189 ? 4.695 -4.952 -2.401 1.00 95.81 189 LEU A C 1
ATOM 1531 O O . LEU A 1 189 ? 5.836 -4.506 -2.242 1.00 95.81 189 LEU A O 1
ATOM 1535 N N . ARG A 1 190 ? 4.412 -6.258 -2.287 1.00 95.75 190 ARG A N 1
ATOM 1536 C CA . ARG A 1 190 ? 5.434 -7.281 -1.994 1.00 95.75 190 ARG A CA 1
ATOM 1537 C C . ARG A 1 190 ? 6.547 -7.271 -3.038 1.00 95.75 190 ARG A C 1
ATOM 1539 O O . ARG A 1 190 ? 7.728 -7.282 -2.681 1.00 95.75 190 ARG A O 1
ATOM 1546 N N . GLN A 1 191 ? 6.202 -7.163 -4.322 1.00 94.56 191 GLN A N 1
ATOM 1547 C CA . GLN A 1 191 ? 7.194 -7.047 -5.391 1.00 94.56 191 GLN A CA 1
ATOM 1548 C C . GLN A 1 191 ? 8.071 -5.796 -5.236 1.00 94.56 191 GLN A C 1
ATOM 1550 O O . GLN A 1 191 ? 9.292 -5.882 -5.396 1.00 94.56 191 GLN A O 1
ATOM 1555 N N . ILE A 1 192 ? 7.488 -4.643 -4.898 1.00 94.75 192 ILE A N 1
ATOM 1556 C CA . ILE A 1 192 ? 8.257 -3.409 -4.676 1.00 94.75 192 ILE A CA 1
ATOM 1557 C C . ILE A 1 192 ? 9.243 -3.587 -3.522 1.00 94.75 192 ILE A C 1
ATOM 1559 O O . ILE A 1 192 ? 10.421 -3.251 -3.675 1.00 94.75 192 ILE A O 1
ATOM 1563 N N . VAL A 1 193 ? 8.792 -4.128 -2.387 1.00 94.38 193 VAL A N 1
ATOM 1564 C CA . VAL A 1 193 ? 9.660 -4.386 -1.228 1.00 94.38 193 VAL A CA 1
ATOM 1565 C C . VAL A 1 193 ? 10.796 -5.328 -1.618 1.00 94.38 193 VAL A C 1
ATOM 1567 O O . VAL A 1 193 ? 11.959 -4.987 -1.425 1.00 94.38 193 VAL A O 1
ATOM 1570 N N . LYS A 1 194 ? 10.494 -6.437 -2.301 1.00 92.62 194 LYS A N 1
ATOM 1571 C CA . LYS A 1 194 ? 11.497 -7.388 -2.803 1.00 92.62 194 LYS A CA 1
ATOM 1572 C C . LYS A 1 194 ? 12.558 -6.718 -3.683 1.00 92.62 194 LYS A C 1
ATOM 1574 O O . LYS A 1 194 ? 13.749 -7.005 -3.546 1.00 92.62 194 LYS A O 1
ATOM 1579 N N . VAL A 1 195 ? 12.154 -5.821 -4.585 1.00 90.00 195 VAL A N 1
ATOM 1580 C CA . VAL A 1 195 ? 13.085 -5.061 -5.440 1.00 90.00 195 VAL A CA 1
ATOM 1581 C C . VAL A 1 195 ? 13.956 -4.113 -4.611 1.00 90.00 195 VAL A C 1
ATOM 1583 O O . VAL A 1 195 ? 15.163 -4.030 -4.858 1.00 90.00 195 VAL A O 1
ATOM 1586 N N . ARG A 1 196 ? 13.382 -3.422 -3.619 1.00 90.75 196 ARG A N 1
ATOM 1587 C CA . ARG A 1 196 ? 14.127 -2.523 -2.722 1.00 90.75 196 ARG A CA 1
ATOM 1588 C C . ARG A 1 196 ? 15.150 -3.283 -1.886 1.00 90.75 196 ARG A C 1
ATOM 1590 O O . ARG A 1 196 ? 16.325 -2.931 -1.942 1.00 90.75 196 ARG A O 1
ATOM 1597 N N . THR A 1 197 ? 14.747 -4.378 -1.247 1.00 91.31 197 THR A N 1
ATOM 1598 C CA . THR A 1 197 ? 15.634 -5.223 -0.436 1.00 91.31 197 THR A CA 1
ATOM 1599 C C . THR A 1 197 ? 16.797 -5.775 -1.259 1.00 91.31 197 THR A C 1
ATOM 1601 O O . THR A 1 197 ? 17.948 -5.692 -0.841 1.00 91.31 197 THR A O 1
ATOM 1604 N N . ARG A 1 198 ? 16.547 -6.276 -2.480 1.00 90.00 198 ARG A N 1
ATOM 1605 C CA . ARG A 1 198 ? 17.623 -6.737 -3.382 1.00 90.00 198 ARG A CA 1
ATOM 1606 C C . ARG A 1 198 ? 18.638 -5.636 -3.679 1.00 90.00 198 ARG A C 1
ATOM 1608 O O . ARG A 1 198 ? 19.840 -5.889 -3.696 1.00 90.00 198 ARG A O 1
ATOM 1615 N N . ARG A 1 199 ? 18.157 -4.415 -3.911 1.00 87.69 199 ARG A N 1
ATOM 1616 C CA . ARG A 1 199 ? 19.013 -3.262 -4.192 1.00 87.69 199 ARG A CA 1
ATOM 1617 C C . ARG A 1 199 ? 19.820 -2.838 -2.966 1.00 87.69 199 ARG A C 1
ATOM 1619 O O . ARG A 1 199 ? 21.009 -2.570 -3.103 1.00 87.69 199 ARG A O 1
ATOM 1626 N N . GLU A 1 200 ? 19.196 -2.779 -1.797 1.00 90.69 200 GLU A N 1
ATOM 1627 C CA . GLU A 1 200 ? 19.864 -2.465 -0.529 1.00 90.69 200 GLU A CA 1
ATOM 1628 C C . GLU A 1 200 ? 20.953 -3.493 -0.214 1.00 90.69 200 GLU A C 1
ATOM 1630 O O . GLU A 1 200 ? 22.086 -3.111 0.078 1.00 90.69 200 GLU A O 1
ATOM 1635 N N . ASN A 1 201 ? 20.658 -4.781 -0.402 1.00 92.38 201 ASN A N 1
ATOM 1636 C CA . ASN A 1 201 ? 21.626 -5.863 -0.241 1.00 92.38 201 ASN A CA 1
ATOM 1637 C C . ASN A 1 201 ? 22.806 -5.731 -1.212 1.00 92.38 201 ASN A C 1
ATOM 1639 O O . ASN A 1 201 ? 23.952 -5.885 -0.796 1.00 92.38 201 ASN A O 1
ATOM 1643 N N . ALA A 1 202 ? 22.553 -5.397 -2.483 1.00 90.56 202 ALA A N 1
ATOM 1644 C CA . ALA A 1 202 ? 23.613 -5.174 -3.467 1.00 90.56 202 ALA A CA 1
ATOM 1645 C C . ALA A 1 202 ? 24.514 -3.984 -3.088 1.00 90.56 202 ALA A C 1
ATOM 1647 O O . ALA A 1 202 ? 25.738 -4.093 -3.145 1.00 90.56 202 ALA A O 1
ATOM 1648 N N . ILE A 1 203 ? 23.925 -2.873 -2.630 1.00 92.06 203 ILE A N 1
ATOM 1649 C CA . ILE A 1 203 ? 24.673 -1.698 -2.156 1.00 92.06 203 ILE A CA 1
ATOM 1650 C C . ILE A 1 203 ? 25.506 -2.051 -0.916 1.00 92.06 203 ILE A C 1
ATOM 1652 O O . ILE A 1 203 ? 26.679 -1.692 -0.836 1.00 92.06 203 ILE A O 1
ATOM 1656 N N . ALA A 1 204 ? 24.925 -2.768 0.048 1.00 93.31 204 ALA A N 1
ATOM 1657 C CA . ALA A 1 204 ? 25.620 -3.190 1.261 1.00 93.31 204 ALA A CA 1
ATOM 1658 C C . ALA A 1 204 ? 26.760 -4.180 0.967 1.00 93.31 204 ALA A C 1
ATOM 1660 O O . ALA A 1 204 ? 27.802 -4.127 1.618 1.00 93.31 204 ALA A O 1
ATOM 1661 N N . ALA A 1 205 ? 26.583 -5.075 -0.007 1.00 93.94 205 ALA A N 1
ATOM 1662 C CA . ALA A 1 205 ? 27.630 -5.987 -0.461 1.00 93.94 205 ALA A CA 1
ATOM 1663 C C . ALA A 1 205 ? 28.775 -5.234 -1.150 1.00 93.94 205 ALA A C 1
ATOM 1665 O O . ALA A 1 205 ? 29.937 -5.530 -0.893 1.00 93.94 205 ALA A O 1
ATOM 1666 N N . GLN A 1 206 ? 28.466 -4.228 -1.973 1.00 92.50 206 GLN A N 1
ATOM 1667 C CA . GLN A 1 206 ? 29.488 -3.406 -2.618 1.00 92.50 206 GLN A CA 1
ATOM 1668 C C . GLN A 1 206 ? 30.300 -2.602 -1.597 1.00 92.50 206 GLN A C 1
ATOM 1670 O O . GLN A 1 206 ? 31.522 -2.601 -1.670 1.00 92.50 206 GLN A O 1
ATOM 1675 N N . LYS A 1 207 ? 29.650 -1.990 -0.598 1.00 91.81 207 LYS A N 1
ATOM 1676 C CA . LYS A 1 207 ? 30.349 -1.278 0.488 1.00 91.81 207 LYS A CA 1
ATOM 1677 C C . LYS A 1 207 ? 31.313 -2.182 1.257 1.00 91.81 207 LYS A C 1
ATOM 1679 O O . LYS A 1 207 ? 32.423 -1.762 1.539 1.00 91.81 207 LYS A O 1
ATOM 1684 N N . ARG A 1 208 ? 30.915 -3.428 1.534 1.00 91.88 208 ARG A N 1
ATOM 1685 C CA . ARG A 1 208 ? 31.763 -4.427 2.207 1.00 91.88 208 ARG A CA 1
ATOM 1686 C C . ARG A 1 208 ? 32.989 -4.865 1.401 1.00 91.88 208 ARG A C 1
ATOM 1688 O O . ARG A 1 208 ? 33.902 -5.410 1.990 1.00 91.88 208 ARG A O 1
ATOM 1695 N N . ARG A 1 209 ? 33.002 -4.666 0.079 1.00 86.25 209 ARG A N 1
ATOM 1696 C CA . ARG A 1 209 ? 34.162 -4.963 -0.784 1.00 86.25 209 ARG A CA 1
ATOM 1697 C C . ARG A 1 209 ? 35.154 -3.801 -0.888 1.00 86.25 209 ARG A C 1
ATOM 1699 O O . ARG A 1 209 ? 36.226 -3.985 -1.446 1.00 86.25 209 ARG A O 1
ATOM 1706 N N . HIS A 1 210 ? 34.760 -2.612 -0.436 1.00 76.62 210 HIS A N 1
ATOM 1707 C CA . HIS A 1 210 ? 35.573 -1.393 -0.469 1.00 76.62 210 HIS A CA 1
ATOM 1708 C C . HIS A 1 210 ? 36.040 -0.953 0.932 1.00 76.62 210 HIS A C 1
ATOM 1710 O O . HIS A 1 210 ? 36.628 0.119 1.055 1.00 76.62 210 HIS A O 1
ATOM 1716 N N . LEU A 1 211 ? 35.740 -1.754 1.959 1.00 65.69 211 LEU A N 1
ATOM 1717 C CA . LEU A 1 211 ? 36.285 -1.678 3.316 1.00 65.69 211 LEU A CA 1
ATOM 1718 C C . LEU A 1 211 ? 37.340 -2.774 3.461 1.00 65.69 211 LEU A C 1
ATOM 1720 O O . LEU A 1 211 ? 38.346 -2.507 4.146 1.00 65.69 211 LEU A O 1
#

Foldseek 3Di:
DDDDDDDDDDDDDDDDDDDDPPDDDADWDAAPQPRDIDGPVCRVVCNVVSVVVVVVVVVVVPPPPPPPPDPVDPVVVVVVVVPFALLRQLVVCVVVVDDDPPRDVVLNVQAAPPRPLAGQLPPSHHPVGDDPVPDDQKDWPVSLCQRQVDDPVVVVVDDFDDDDPTTIDGPVSSVVVLCVVQVDSSSSSVSNVVSVVVVVVVVVVVVVVVD

Solvent-accessible surface area (backbone atoms only — not comparable to full-atom values): 13020 Å² total; per-residue (Å²): 143,84,84,90,86,81,90,83,90,89,83,89,82,92,84,82,92,74,85,77,81,83,76,76,77,76,64,64,46,68,40,94,86,75,72,48,78,34,47,62,90,52,37,71,63,46,51,57,53,49,50,54,49,52,54,48,53,52,54,56,68,65,50,74,79,75,80,76,82,74,70,90,42,66,69,59,45,54,56,56,55,71,76,50,35,48,37,45,44,38,50,47,29,70,74,73,68,51,88,58,89,88,50,47,62,76,54,43,75,55,27,16,89,79,53,64,53,37,56,32,72,56,96,60,22,16,82,89,68,44,54,71,95,77,54,69,65,58,38,43,65,67,50,44,36,72,65,67,36,46,56,74,78,56,58,76,79,47,83,57,50,75,61,82,97,42,52,32,30,48,50,70,57,52,52,54,50,42,37,68,73,44,72,34,54,69,50,37,43,51,47,30,50,53,52,50,51,55,51,52,52,52,53,55,53,51,53,65,74,76,108

Radius of gyration: 37.8 Å; Cα contacts (8 Å, |Δi|>4): 177; chains: 1; bounding box: 101×58×96 Å

Secondary structure (DSSP, 8-state):
------------------PPP--PPPPEEE-TTT--EEEHHHHHHHHHHHHHHHHHHHHHHHS--------S-HHHHHHHHHTS-HHHHHHHHHHH----TT--HHHHTTB-SSSS--B--BTTB-TTTS-GGG--SEEEHHHHHHTT---HHHHTTS--EEETTEEEEEHHHHHHHHHHHHSSHHHHHHHHHHHHHHHHHHHHHHHHH--

Sequence (211 aa):
MTKRVHCEETSFNDGDEDSPPVKIPKPTSICEYCNKTFTSRGMSLHQRKCFKKLDHDKAEAKKTKGYKFCFLNESVHEEILSYLSNQTLTKMQRITGDHYDGCEPELAKICCKCENDNISIIHHLCRQCVPRKHYRERVGKKAARIVYGVNESFLYGLPCERSGTRSLFERTMLEKFMLRTCGSKKEWLRQIVKVRTRRENAIAAQKRRHL

Mean predicted aligned error: 15.46 Å

Nearest PDB structures (foldseek):
  2mkd-assembly1_A  TM=4.498E-01  e=5.379E-01  Homo sapiens
  6t9l-assembly1_N  TM=5.999E-01  e=2.924E+00  Saccharomyces cerevisiae S288C
  5of3-assembly1_B  TM=3.877E-01  e=6.608E+00  Saccharolobus solfataricus P2